Protein AF-0000000075410103 (afdb_homodimer)

Solvent-accessible surface area (backbone atoms only — not comparable to full-atom values): 16878 Å² total; per-residue (Å²): 132,75,61,35,47,33,91,49,77,56,75,59,61,65,69,28,45,50,21,46,50,48,16,41,32,36,45,84,43,56,72,61,14,47,51,22,38,53,48,14,33,69,72,35,68,86,31,56,44,39,28,53,49,44,20,52,59,26,45,75,67,68,35,38,82,72,11,34,62,27,21,45,49,46,23,49,52,25,27,57,75,58,69,46,53,89,52,70,86,70,55,54,58,85,69,46,69,34,61,67,56,71,47,45,39,52,43,26,40,47,21,32,34,50,30,9,51,32,32,34,77,71,65,42,41,70,64,9,46,50,34,20,50,48,33,32,67,37,23,64,86,36,76,88,42,33,56,61,52,49,53,29,50,74,71,71,63,70,50,72,78,67,72,126,132,76,59,35,48,35,91,49,76,56,75,59,62,66,70,28,45,50,22,46,51,47,16,42,30,35,45,85,43,58,70,62,14,46,51,22,37,52,47,13,34,69,72,34,67,86,30,55,44,41,28,52,50,42,20,52,57,25,45,75,67,70,35,38,82,73,13,35,62,28,22,46,49,46,23,50,53,25,26,58,75,59,69,46,55,88,52,69,86,71,54,52,59,86,69,46,65,39,65,62,55,70,44,44,39,48,44,26,39,48,20,32,34,50,30,10,50,32,32,34,77,72,65,43,42,70,64,8,48,50,34,20,51,48,32,30,67,38,23,66,87,36,76,88,42,32,56,61,53,48,53,29,53,73,70,70,63,69,49,71,77,66,71,126

Radius of gyration: 19.95 Å; Cα contacts (8 Å, |Δi|>4): 516; chains: 2; bounding box: 38×54×48 Å

Foldseek 3Di:
DPPDCPLPPQDADPQLVVLLVVLVVCVVPLVSSVVSLVVSCVRPVLHLNSLVSQLVSCVVVVNVVRNVVSVLSNVQVVCVVLVHDNPVVPGDCVSDPPVDDDCVVVVVLVVLLVVLLVCLVVPVNVSSLVSLVVSPVVDDPCSVVSVVSNVCSVVPVPPVVPPD/DPPDCPLPPQDADPQLVVLLVVLVVCVVPLVSSVVSLVVSCVRPVLHLNSLVSQLVSCVVVVNVVRNVVSVLSNVQVVCVVLVHDNPVVPGDCVSDPPVDDDCVVVVVLVVLLVVLLVCLVVPVNVSSLVSLVVSPVVDVPCSVVSVVSNVCSVVPVPPVVPPD

pLDDT: mean 84.76, std 15.69, range [23.2, 97.81]

Sequence (328 aa):
MFENVAGLPLDLPHPAQKALIAAGIDWHDERVAEAHVTHALMLAPEALATRIGAYKFYFYRHRLQEALPHAFSVLEMAAKRLQLPHDWRLVQGHHADFDQIEPWPRLFLQALIAYGYCLARLGRLEEGRAALAKAMELDSGDKLGAGRLIGVIDRGGRDDDDDEMFENVAGLPLDLPHPAQKALIAAGIDWHDERVAEAHVTHALMLAPEALATRIGAYKFYFYRHRLQEALPHAFSVLEMAAKRLQLPHDWRLVQGHHADFDQIEPWPRLFLQALIAYGYCLARLGRLEEGRAALAKAMELDSGDKLGAGRLIGVIDRGGRDDDDDE

Secondary structure (DSSP, 8-state):
---B-TTS-----HHHHHHHHHHHHTTTSHHHHHHHHHHHHHH-TT-HHHHHHHHHHHHHTT-HHHHHHH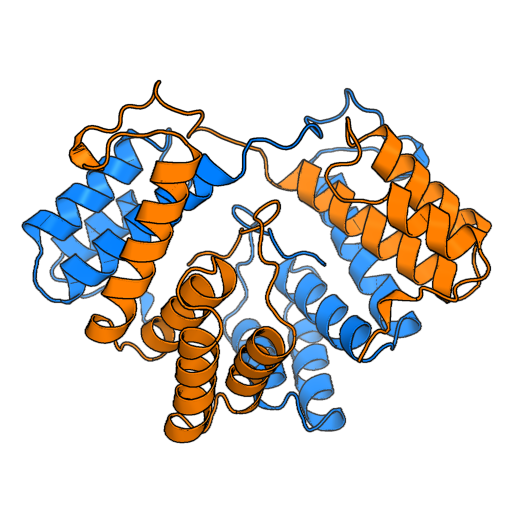HHHHHHHHHHHTT--SSGGG--GGGTT-S---HHHHHHHHHHHHHHHHHHHTT-HHHHHHHHHHHHHHSGGGTT-HHHHHHHHHTTS--GGG--/---B-TTS-----HHHHHHHHHHHHTTTSHHHHHHHHHHHHHH-TT-HHHHHHHHHHHHHTT-HHHHHHHHHHHHHHHHHHTT--SSGGG--GGGTTTT---HHHHHHHHHHHHHHHHHHHTT-HHHHHHHHHHHHHHSGGGTT-HHHHHHHHHTTS--GGG--

Structure (mmCIF, N/CA/C/O backbone):
data_AF-0000000075410103-model_v1
#
loop_
_entity.id
_entity.type
_entity.pdbx_description
1 polymer 'TPR repeat'
#
loop_
_atom_site.group_PDB
_atom_site.id
_atom_site.type_symbol
_atom_site.label_atom_id
_atom_site.label_alt_id
_atom_site.label_comp_id
_atom_site.label_asym_id
_atom_site.label_entity_id
_atom_site.label_seq_id
_atom_site.pdbx_PDB_ins_code
_atom_site.Cartn_x
_atom_site.Cartn_y
_atom_site.Cartn_z
_atom_site.occupancy
_atom_site.B_iso_or_equiv
_atom_site.auth_seq_id
_atom_site.auth_comp_id
_atom_site.auth_asym_id
_atom_site.auth_atom_id
_atom_site.pdbx_PDB_model_num
ATOM 1 N N . MET A 1 1 ? 4.906 8.414 0.833 1 43.5 1 MET A N 1
ATOM 2 C CA . MET A 1 1 ? 3.758 8.508 1.73 1 43.5 1 MET A CA 1
ATOM 3 C C . MET A 1 1 ? 2.555 7.77 1.152 1 43.5 1 MET A C 1
ATOM 5 O O . MET A 1 1 ? 2.357 7.75 -0.064 1 43.5 1 MET A O 1
ATOM 9 N N . PHE A 1 2 ? 1.817 7.023 1.894 1 45.88 2 PHE A N 1
ATOM 10 C CA . PHE A 1 2 ? 0.671 6.148 1.679 1 45.88 2 PHE A CA 1
ATOM 11 C C . PHE A 1 2 ? 1.082 4.895 0.913 1 45.88 2 PHE A C 1
ATOM 13 O O . PHE A 1 2 ? 0.378 4.465 -0.003 1 45.88 2 PHE A O 1
ATOM 20 N N . GLU A 1 3 ? 2.184 4.465 1.015 1 50.12 3 GLU A N 1
ATOM 21 C CA . GLU A 1 3 ? 2.758 3.371 0.239 1 50.12 3 GLU A CA 1
ATOM 22 C C . GLU A 1 3 ? 2.037 2.057 0.521 1 50.12 3 GLU A C 1
ATOM 24 O O . GLU A 1 3 ? 1.96 1.186 -0.349 1 50.12 3 GLU A O 1
ATOM 29 N N . ASN A 1 4 ? 1.453 1.98 1.789 1 46.09 4 ASN A N 1
ATOM 30 C CA . ASN A 1 4 ? 0.865 0.681 2.098 1 46.09 4 ASN A CA 1
ATOM 31 C C . ASN A 1 4 ? -0.641 0.787 2.318 1 46.09 4 ASN A C 1
ATOM 33 O O . ASN A 1 4 ? -1.097 0.963 3.451 1 46.09 4 ASN A O 1
ATOM 37 N N . VAL A 1 5 ? -1.404 0.819 1.167 1 47.94 5 VAL A N 1
ATOM 38 C CA . VAL A 1 5 ? -2.846 0.984 1.317 1 47.94 5 VAL A CA 1
ATOM 39 C C . VAL A 1 5 ? -3.551 -0.337 1.021 1 47.94 5 VAL A C 1
ATOM 41 O O . VAL A 1 5 ? -4.738 -0.352 0.689 1 47.94 5 VAL A O 1
ATOM 44 N N . ALA A 1 6 ? -2.822 -1.418 1.322 1 49.72 6 ALA A N 1
ATOM 45 C CA . ALA A 1 6 ? -3.441 -2.721 1.09 1 49.72 6 ALA A CA 1
ATOM 46 C C . ALA A 1 6 ? -4.613 -2.949 2.039 1 49.72 6 ALA A C 1
ATOM 48 O O . ALA A 1 6 ? -4.531 -2.625 3.227 1 49.72 6 ALA A O 1
ATOM 49 N N . GLY A 1 7 ? -5.633 -3.588 1.496 1 54.12 7 GLY A N 1
ATOM 50 C CA . GLY A 1 7 ? -6.816 -3.887 2.289 1 54.12 7 GLY A CA 1
ATOM 51 C C . GLY A 1 7 ? -7.777 -2.719 2.385 1 54.12 7 GLY A C 1
ATOM 52 O O . GLY A 1 7 ? -8.875 -2.855 2.934 1 54.12 7 GLY A O 1
ATOM 53 N N . LEU A 1 8 ? -7.195 -1.592 1.841 1 61.59 8 LEU A N 1
ATOM 54 C CA . LEU A 1 8 ? -8.078 -0.431 1.872 1 61.59 8 LEU A CA 1
ATOM 55 C C . LEU A 1 8 ? -9.008 -0.426 0.666 1 61.59 8 LEU A C 1
ATOM 57 O O . LEU A 1 8 ? -8.68 -0.982 -0.384 1 61.59 8 LEU A O 1
ATOM 61 N N . PRO A 1 9 ? -10.188 0.008 0.835 1 60.31 9 PRO A N 1
ATOM 62 C CA . PRO A 1 9 ? -11.102 0.139 -0.305 1 60.31 9 PRO A CA 1
ATOM 63 C C . PRO A 1 9 ? -10.648 1.208 -1.298 1 60.31 9 PRO A C 1
ATOM 65 O O . PRO A 1 9 ? -11.016 2.377 -1.161 1 60.31 9 PRO A O 1
ATOM 68 N N . LEU A 1 10 ? -9.836 0.748 -2.293 1 65.69 10 LEU A N 1
ATOM 69 C CA . LEU A 1 10 ? -9.297 1.694 -3.262 1 65.69 10 LEU A CA 1
ATOM 70 C C . LEU A 1 10 ? -10.062 1.628 -4.578 1 65.69 10 LEU A C 1
ATOM 72 O O . LEU A 1 10 ? -9.586 2.107 -5.605 1 65.69 10 LEU A O 1
ATOM 76 N N . ASP A 1 11 ? -11.219 1.07 -4.465 1 71.94 11 ASP A N 1
ATOM 77 C CA . ASP A 1 11 ? -12.047 0.95 -5.66 1 71.94 11 ASP A CA 1
ATOM 78 C C . ASP A 1 11 ? -12.539 2.318 -6.129 1 71.94 11 ASP A C 1
ATOM 80 O O . ASP A 1 11 ? -12.867 3.178 -5.309 1 71.94 11 ASP A O 1
ATOM 84 N N . LEU A 1 12 ? -12.367 2.49 -7.418 1 80.25 12 LEU A N 1
ATOM 85 C CA . LEU A 1 12 ? -12.789 3.721 -8.078 1 80.25 12 LEU A CA 1
ATOM 86 C C . LEU A 1 12 ? -13.688 3.414 -9.273 1 80.25 12 LEU A C 1
ATOM 88 O O . LEU A 1 12 ? -13.555 2.361 -9.898 1 80.25 12 LEU A O 1
ATOM 92 N N . PRO A 1 13 ? -14.695 4.418 -9.469 1 82.94 13 PRO A N 1
ATOM 93 C CA . PRO A 1 13 ? -15.305 4.324 -10.797 1 82.94 13 PRO A CA 1
ATOM 94 C C . PRO A 1 13 ? -14.273 4.309 -11.922 1 82.94 13 PRO A C 1
ATOM 96 O O . PRO A 1 13 ? -13.242 4.977 -11.82 1 82.94 13 PRO A O 1
ATOM 99 N N . HIS A 1 14 ? -14.562 3.568 -12.898 1 84.31 14 HIS A N 1
ATOM 100 C CA . HIS A 1 14 ? -13.617 3.324 -13.984 1 84.31 14 HIS A CA 1
ATOM 101 C C . HIS A 1 14 ? -13.078 4.633 -14.555 1 84.31 14 HIS A C 1
ATOM 103 O O . HIS A 1 14 ? -11.867 4.793 -14.719 1 84.31 14 HIS A O 1
ATOM 109 N N . PRO A 1 15 ? -13.898 5.668 -14.797 1 87.69 15 PRO A N 1
ATOM 110 C CA . PRO A 1 15 ? -13.367 6.914 -15.344 1 87.69 15 PRO A CA 1
ATOM 111 C C . PRO A 1 15 ? -12.375 7.602 -14.406 1 87.69 15 PRO A C 1
ATOM 113 O O . PRO A 1 15 ? -11.391 8.188 -14.859 1 87.69 15 PRO A O 1
ATOM 116 N N . ALA A 1 16 ? -12.602 7.516 -13.133 1 91.19 16 ALA A N 1
ATOM 117 C CA . ALA A 1 16 ? -11.695 8.109 -12.156 1 91.19 16 ALA A CA 1
ATOM 118 C C . ALA A 1 16 ? -10.375 7.352 -12.102 1 91.19 16 ALA A C 1
ATOM 120 O O . ALA A 1 16 ? -9.305 7.957 -11.992 1 91.19 16 ALA A O 1
ATOM 121 N N . GLN A 1 17 ? -10.539 6.07 -12.109 1 86.38 17 GLN A N 1
ATOM 122 C CA . GLN A 1 17 ? -9.344 5.234 -12.156 1 86.38 17 GLN A CA 1
ATOM 123 C C . GLN A 1 17 ? -8.492 5.559 -13.383 1 86.38 17 GLN A C 1
ATOM 125 O O . GLN A 1 17 ? -7.273 5.715 -13.273 1 86.38 17 GLN A O 1
ATOM 130 N N . LYS A 1 18 ? -9.133 5.645 -14.492 1 84.81 18 LYS A N 1
ATOM 131 C CA . LYS A 1 18 ? -8.438 5.977 -15.734 1 84.81 18 LYS A CA 1
ATOM 132 C C . LYS A 1 18 ? -7.77 7.344 -15.641 1 84.81 18 LYS A C 1
ATOM 134 O O . LYS A 1 18 ? -6.66 7.531 -16.156 1 84.81 18 LYS A O 1
ATOM 139 N N . ALA A 1 19 ? -8.406 8.234 -15.016 1 92.38 19 ALA A N 1
ATOM 140 C CA . ALA A 1 19 ? -7.863 9.586 -14.867 1 92.38 19 ALA A CA 1
ATOM 141 C C . ALA A 1 19 ? -6.602 9.578 -14.016 1 92.38 19 ALA A C 1
ATOM 143 O O . ALA A 1 19 ? -5.617 10.242 -14.344 1 92.38 19 ALA A O 1
ATOM 144 N N . LEU A 1 20 ? -6.602 8.797 -12.945 1 88.94 20 LEU A N 1
ATOM 145 C CA . LEU A 1 20 ? -5.426 8.719 -12.086 1 88.94 20 LEU A CA 1
ATOM 146 C C . LEU A 1 20 ? -4.277 8.016 -12.797 1 88.94 20 LEU A C 1
ATOM 148 O O . LEU A 1 20 ? -3.117 8.414 -12.656 1 88.94 20 LEU A O 1
ATOM 152 N N . ILE A 1 21 ? -4.66 7.023 -13.492 1 81.62 21 ILE A N 1
ATOM 153 C CA . ILE A 1 21 ? -3.643 6.328 -14.273 1 81.62 21 ILE A CA 1
ATOM 154 C C . ILE A 1 21 ? -3.055 7.277 -15.32 1 81.62 21 ILE A C 1
ATOM 156 O O . ILE A 1 21 ? -1.836 7.34 -15.492 1 81.62 21 ILE A O 1
ATOM 160 N N . ALA A 1 22 ? -3.861 8.023 -16.031 1 86.81 22 ALA A N 1
ATOM 161 C CA . ALA A 1 22 ? -3.43 8.992 -17.047 1 86.81 22 ALA A CA 1
ATOM 162 C C . ALA A 1 22 ? -2.516 10.047 -16.422 1 86.81 22 ALA A C 1
ATOM 164 O O . ALA A 1 22 ? -1.556 10.492 -17.062 1 86.81 22 ALA A O 1
ATOM 165 N N . ALA A 1 23 ? -2.809 10.469 -15.203 1 90.75 23 ALA A N 1
ATOM 166 C CA . ALA A 1 23 ? -1.951 11.422 -14.508 1 90.75 23 ALA A CA 1
ATOM 167 C C . ALA A 1 23 ? -0.537 10.875 -14.344 1 90.75 23 ALA A C 1
ATOM 169 O O . ALA A 1 23 ? 0.442 11.609 -14.492 1 90.75 23 ALA A O 1
ATOM 170 N N . GLY A 1 24 ? -0.518 9.586 -14 1 83.62 24 GLY A N 1
ATOM 171 C CA . GLY A 1 24 ? 0.78 8.938 -13.914 1 83.62 24 GLY A CA 1
ATOM 172 C C . GLY A 1 24 ? 1.513 8.883 -15.242 1 83.62 24 GLY A C 1
ATOM 173 O O . GLY A 1 24 ? 2.721 9.125 -15.297 1 83.62 24 GLY A O 1
ATOM 174 N N . ILE A 1 25 ? 0.781 8.617 -16.25 1 76.44 25 ILE A N 1
ATOM 175 C CA . ILE A 1 25 ? 1.346 8.492 -17.578 1 76.44 25 ILE A CA 1
ATOM 176 C C . ILE A 1 25 ? 1.868 9.844 -18.047 1 76.44 25 ILE A C 1
ATOM 178 O O . ILE A 1 25 ? 2.961 9.938 -18.625 1 76.44 25 ILE A O 1
ATOM 182 N N . ASP A 1 26 ? 1.159 10.875 -17.812 1 87.69 26 ASP A N 1
ATOM 183 C CA . ASP A 1 26 ? 1.507 12.211 -18.297 1 87.69 26 ASP A CA 1
ATOM 184 C C . ASP A 1 26 ? 2.252 13 -17.219 1 87.69 26 ASP A C 1
ATOM 186 O O . ASP A 1 26 ? 2.166 14.227 -17.172 1 87.69 26 ASP A O 1
ATOM 190 N N . TRP A 1 27 ? 2.91 12.281 -16.359 1 84.69 27 TRP A N 1
ATOM 191 C CA . TRP A 1 27 ? 3.545 12.844 -15.164 1 84.69 27 TRP A CA 1
ATOM 192 C C . TRP A 1 27 ? 4.445 14.016 -15.531 1 84.69 27 TRP A C 1
ATOM 194 O O . TRP A 1 27 ? 4.504 15.016 -14.805 1 84.69 27 TRP A O 1
ATOM 204 N N . HIS A 1 28 ? 5.117 13.953 -16.656 1 85.75 28 HIS A N 1
ATOM 205 C CA . HIS A 1 28 ? 6.137 14.938 -17.016 1 85.75 28 HIS A CA 1
ATOM 206 C C . HIS A 1 28 ? 5.508 16.266 -17.391 1 85.75 28 HIS A C 1
ATOM 208 O O . HIS A 1 28 ? 6.152 17.312 -17.297 1 85.75 28 HIS A O 1
ATOM 214 N N . ASP A 1 29 ? 4.383 16.203 -17.891 1 91.5 29 ASP A N 1
ATOM 215 C CA . ASP A 1 29 ? 3.637 17.422 -18.172 1 91.5 29 ASP A CA 1
ATOM 216 C C . ASP A 1 29 ? 2.727 17.797 -17 1 91.5 29 ASP A C 1
ATOM 218 O O . ASP A 1 29 ? 1.598 17.312 -16.906 1 91.5 29 ASP A O 1
ATOM 222 N N . GLU A 1 30 ? 3.141 18.688 -16.172 1 93.56 30 GLU A N 1
ATOM 223 C CA . GLU A 1 30 ? 2.463 19 -14.922 1 93.56 30 GLU A CA 1
ATOM 224 C C . GLU A 1 30 ? 1.026 19.453 -15.164 1 93.56 30 GLU A C 1
ATOM 226 O O . GLU A 1 30 ? 0.11 19.047 -14.453 1 93.56 30 GLU A O 1
ATOM 231 N N . ARG A 1 31 ? 0.866 20.328 -16.172 1 95.88 31 ARG A N 1
ATOM 232 C CA . ARG A 1 31 ? -0.465 20.859 -16.453 1 95.88 31 ARG A CA 1
ATOM 233 C C . ARG A 1 31 ? -1.43 19.75 -16.844 1 95.88 31 ARG A C 1
ATOM 235 O O . ARG A 1 31 ? -2.543 19.672 -16.312 1 95.88 31 ARG A O 1
ATOM 242 N N . VAL A 1 32 ? -1.014 18.875 -17.672 1 95.06 32 VAL A N 1
ATOM 243 C CA . VAL A 1 32 ? -1.854 17.781 -18.156 1 95.06 32 VAL A CA 1
ATOM 244 C C . VAL A 1 32 ? -2.096 16.781 -17.016 1 95.06 32 VAL A C 1
ATOM 246 O O . VAL A 1 32 ? -3.227 16.344 -16.812 1 95.06 32 VAL A O 1
ATOM 249 N N . ALA A 1 33 ? -1.095 16.422 -16.328 1 94.19 33 ALA A N 1
ATOM 250 C CA . ALA A 1 33 ? -1.218 15.484 -15.219 1 94.19 33 ALA A CA 1
ATOM 251 C C . ALA A 1 33 ? -2.162 16.016 -14.148 1 94.19 33 ALA A C 1
ATOM 253 O O . ALA A 1 33 ? -2.998 15.281 -13.625 1 94.19 33 ALA A O 1
ATOM 254 N N . GLU A 1 34 ? -2.021 17.312 -13.875 1 97.12 34 GLU A N 1
ATOM 255 C CA . GLU A 1 34 ? -2.889 17.906 -12.859 1 97.12 34 GLU A CA 1
ATOM 256 C C . GLU A 1 34 ? -4.352 17.875 -13.297 1 97.12 34 GLU A C 1
ATOM 258 O O . GLU A 1 34 ? -5.246 17.672 -12.477 1 97.12 34 GLU A O 1
ATOM 263 N N . ALA A 1 35 ? -4.516 18.125 -14.562 1 97.38 35 ALA A N 1
ATOM 264 C CA . ALA A 1 35 ? -5.879 18.062 -15.086 1 97.38 35 ALA A CA 1
ATOM 265 C C . ALA A 1 35 ? -6.484 16.688 -14.875 1 97.38 35 ALA A C 1
ATOM 267 O O . ALA A 1 35 ? -7.668 16.562 -14.562 1 97.38 35 ALA A O 1
ATOM 268 N N . HIS A 1 36 ? -5.703 15.633 -15.055 1 95.94 36 HIS A N 1
ATOM 269 C CA . HIS A 1 36 ? -6.16 14.273 -14.82 1 95.94 36 HIS A CA 1
ATOM 270 C C . HIS A 1 36 ? -6.484 14.047 -13.344 1 95.94 36 HIS A C 1
ATOM 272 O O . HIS A 1 36 ? -7.508 13.438 -13.016 1 95.94 36 HIS A O 1
ATOM 278 N N . VAL A 1 37 ? -5.648 14.539 -12.492 1 96.75 37 VAL A N 1
ATOM 279 C CA . VAL A 1 37 ? -5.863 14.391 -11.055 1 96.75 37 VAL A CA 1
ATOM 280 C C . VAL A 1 37 ? -7.145 15.109 -10.648 1 96.75 37 VAL A C 1
ATOM 282 O O . VAL A 1 37 ? -7.977 14.555 -9.922 1 96.75 37 VAL A O 1
ATOM 285 N N . THR A 1 38 ? -7.281 16.359 -11.133 1 97.81 38 THR A N 1
ATOM 286 C CA . THR A 1 38 ? -8.461 17.156 -10.812 1 97.81 38 THR A CA 1
ATOM 287 C C . THR A 1 38 ? -9.727 16.484 -11.352 1 97.81 38 THR A C 1
ATOM 289 O O . THR A 1 38 ? -10.781 16.531 -10.711 1 97.81 38 THR A O 1
ATOM 292 N N . HIS A 1 39 ? -9.578 15.945 -12.484 1 97.31 39 HIS A N 1
ATOM 293 C CA . HIS A 1 39 ? -10.703 15.227 -13.07 1 97.31 39 HIS A CA 1
ATOM 294 C C . HIS A 1 39 ? -11.094 14.023 -12.203 1 97.31 39 HIS A C 1
ATOM 296 O O . HIS A 1 39 ? -12.281 13.797 -11.953 1 97.31 39 HIS A O 1
ATOM 302 N N . ALA A 1 40 ? -10.188 13.258 -11.781 1 95.06 40 ALA A N 1
ATOM 303 C CA . ALA A 1 40 ? -10.453 12.133 -10.891 1 95.06 40 ALA A CA 1
ATOM 304 C C . ALA A 1 40 ? -11.156 12.594 -9.617 1 95.06 40 ALA A C 1
ATOM 306 O O . ALA A 1 40 ? -12.102 11.961 -9.156 1 95.06 40 ALA A O 1
ATOM 307 N N . LEU A 1 41 ? -10.695 13.734 -9.102 1 96.25 41 LEU A N 1
ATOM 308 C CA . LEU A 1 41 ? -11.258 14.297 -7.879 1 96.25 41 LEU A CA 1
ATOM 309 C C . LEU A 1 41 ? -12.703 14.719 -8.094 1 96.25 41 LEU A C 1
ATOM 311 O O . LEU A 1 41 ? -13.523 14.625 -7.172 1 96.25 41 LEU A O 1
ATOM 315 N N . MET A 1 42 ? -12.945 15.211 -9.234 1 96.38 42 MET A N 1
ATOM 316 C CA . MET A 1 42 ? -14.312 15.617 -9.555 1 96.38 42 MET A CA 1
ATOM 317 C C . MET A 1 42 ? -15.227 14.398 -9.648 1 96.38 42 MET A C 1
ATOM 319 O O . MET A 1 42 ? -16.375 14.453 -9.219 1 96.38 42 MET A O 1
ATOM 323 N N . LEU A 1 43 ? -14.789 13.328 -10.227 1 94.44 43 LEU A N 1
ATOM 324 C CA . LEU A 1 43 ? -15.562 12.117 -10.469 1 94.44 43 LEU A CA 1
ATOM 325 C C . LEU A 1 43 ? -15.766 11.336 -9.172 1 94.44 43 LEU A C 1
ATOM 327 O O . LEU A 1 43 ? -16.812 10.711 -8.977 1 94.44 43 LEU A O 1
ATOM 331 N N . ALA A 1 44 ? -14.789 11.375 -8.281 1 93.88 44 ALA A N 1
ATOM 332 C CA . ALA A 1 44 ? -14.828 10.625 -7.031 1 93.88 44 ALA A CA 1
ATOM 333 C C . ALA A 1 44 ? -14.148 11.398 -5.906 1 93.88 44 ALA A C 1
ATOM 335 O O . ALA A 1 44 ? -13.117 10.969 -5.383 1 93.88 44 ALA A O 1
ATOM 336 N N . PRO A 1 45 ? -14.805 12.5 -5.473 1 92.69 45 PRO A N 1
ATOM 337 C CA . PRO A 1 45 ? -14.164 13.406 -4.512 1 92.69 45 PRO A CA 1
ATOM 338 C C . PRO A 1 45 ? -13.992 12.773 -3.133 1 92.69 45 PRO A C 1
ATOM 340 O O . PRO A 1 45 ? -13.117 13.18 -2.369 1 92.69 45 PRO A O 1
ATOM 343 N N . GLU A 1 46 ? -14.703 11.734 -2.818 1 89.5 46 GLU A N 1
ATOM 344 C CA . GLU A 1 46 ? -14.633 11.148 -1.481 1 89.5 46 GLU A CA 1
ATOM 345 C C . GLU A 1 46 ? -14.039 9.75 -1.523 1 89.5 46 GLU A C 1
ATOM 347 O O . GLU A 1 46 ? -14.172 8.984 -0.565 1 89.5 46 GLU A O 1
ATOM 352 N N . ALA A 1 47 ? -13.484 9.391 -2.648 1 89.31 47 ALA A N 1
ATOM 353 C CA . ALA A 1 47 ? -12.82 8.094 -2.75 1 89.31 47 ALA A CA 1
ATOM 354 C C . ALA A 1 47 ? -11.391 8.164 -2.213 1 89.31 47 ALA A C 1
ATOM 356 O O . ALA A 1 47 ? -10.641 9.086 -2.545 1 89.31 47 ALA A O 1
ATOM 357 N N . LEU A 1 48 ? -11.094 7.145 -1.368 1 89.5 48 LEU A N 1
ATOM 358 C CA . LEU A 1 48 ? -9.773 7.07 -0.75 1 89.5 48 LEU A CA 1
ATOM 359 C C . LEU A 1 48 ? -8.672 7.117 -1.805 1 89.5 48 LEU A C 1
ATOM 361 O O . LEU A 1 48 ? -7.727 7.898 -1.684 1 89.5 48 LEU A O 1
ATOM 365 N N . ALA A 1 49 ? -8.812 6.387 -2.852 1 87.12 49 ALA A N 1
ATOM 366 C CA . ALA A 1 49 ? -7.793 6.281 -3.896 1 87.12 49 ALA A CA 1
ATOM 367 C C . ALA A 1 49 ? -7.559 7.629 -4.574 1 87.12 49 ALA A C 1
ATOM 369 O O . ALA A 1 49 ? -6.418 7.98 -4.891 1 87.12 49 ALA A O 1
ATOM 370 N N . THR A 1 50 ? -8.625 8.367 -4.809 1 92.25 50 THR A N 1
ATOM 371 C CA . THR A 1 50 ? -8.5 9.672 -5.449 1 92.25 50 THR A CA 1
ATOM 372 C C . THR A 1 50 ? -7.77 10.656 -4.543 1 92.25 50 THR A C 1
ATOM 374 O O . THR A 1 50 ? -6.918 11.414 -5.004 1 92.25 50 THR A O 1
ATOM 377 N N . ARG A 1 51 ? -8.102 10.602 -3.271 1 93.69 51 ARG A N 1
ATOM 378 C CA . ARG A 1 51 ? -7.484 11.516 -2.316 1 93.69 51 ARG A CA 1
ATOM 379 C C . ARG A 1 51 ? -6.008 11.188 -2.117 1 93.69 51 ARG A C 1
ATOM 381 O O . ARG A 1 51 ? -5.164 12.086 -2.08 1 93.69 51 ARG A O 1
ATOM 388 N N . ILE A 1 52 ? -5.727 9.914 -2.051 1 92.25 52 ILE A N 1
ATOM 389 C CA . ILE A 1 52 ? -4.336 9.477 -1.934 1 92.25 52 ILE A CA 1
ATOM 390 C C . ILE A 1 52 ? -3.57 9.852 -3.201 1 92.25 52 ILE A C 1
ATOM 392 O O . ILE A 1 52 ? -2.455 10.367 -3.127 1 92.25 52 ILE A O 1
ATOM 396 N N . GLY A 1 53 ? -4.172 9.602 -4.34 1 90.12 53 GLY A N 1
ATOM 397 C CA . GLY A 1 53 ? -3.541 9.961 -5.602 1 90.12 53 GLY A CA 1
ATOM 398 C C . GLY A 1 53 ? -3.271 11.453 -5.73 1 90.12 53 GLY A C 1
ATOM 399 O O . GLY A 1 53 ? -2.189 11.859 -6.156 1 90.12 53 GLY A O 1
ATOM 400 N N . ALA A 1 54 ? -4.211 12.25 -5.391 1 94.44 54 ALA A N 1
ATOM 401 C CA . ALA A 1 54 ? -4.039 13.703 -5.434 1 94.44 54 ALA A CA 1
ATOM 402 C C . ALA A 1 54 ? -2.941 14.148 -4.477 1 94.44 54 ALA A C 1
ATOM 404 O O . ALA A 1 54 ? -2.098 14.977 -4.836 1 94.44 54 ALA A O 1
ATOM 405 N N . TYR A 1 55 ? -2.955 13.672 -3.279 1 94.12 55 TYR A N 1
ATOM 406 C CA . TYR A 1 55 ? -1.895 13.992 -2.332 1 94.12 55 TYR A CA 1
ATOM 407 C C . TYR A 1 55 ? -0.522 13.719 -2.936 1 94.12 55 TYR A C 1
ATOM 409 O O . TYR A 1 55 ? 0.355 14.586 -2.914 1 94.12 55 TYR A O 1
ATOM 417 N N . LYS A 1 56 ? -0.352 12.469 -3.445 1 89.56 56 LYS A N 1
ATOM 418 C CA . LYS A 1 56 ? 0.943 12.078 -3.994 1 89.56 56 LYS A CA 1
ATOM 419 C C . LYS A 1 56 ? 1.351 12.984 -5.148 1 89.56 56 LYS A C 1
ATOM 421 O O . LYS A 1 56 ? 2.52 13.359 -5.266 1 89.56 56 LYS A O 1
ATOM 426 N N . PHE A 1 57 ? 0.472 13.367 -5.988 1 92.38 57 PHE A N 1
ATOM 427 C CA . PHE A 1 57 ? 0.742 14.234 -7.129 1 92.38 57 PHE A CA 1
ATOM 428 C C . PHE A 1 57 ? 1.302 15.57 -6.668 1 92.38 57 PHE A C 1
ATOM 430 O O . PHE A 1 57 ? 2.357 16 -7.133 1 92.38 57 PHE A O 1
ATOM 437 N N . TYR A 1 58 ? 0.685 16.172 -5.738 1 94.88 58 TYR A N 1
ATOM 438 C CA . TYR A 1 58 ? 1.089 17.484 -5.289 1 94.88 58 TYR A CA 1
ATOM 439 C C . TYR A 1 58 ? 2.316 17.406 -4.387 1 94.88 58 TYR A C 1
ATOM 441 O O . TYR A 1 58 ? 3.205 18.266 -4.461 1 94.88 58 TYR A O 1
ATOM 449 N N . PHE A 1 59 ? 2.34 16.422 -3.568 1 91.62 59 PHE A N 1
ATOM 450 C CA . PHE A 1 59 ? 3.463 16.266 -2.65 1 91.62 59 PHE A CA 1
ATOM 451 C C . PHE A 1 59 ? 4.766 16.078 -3.418 1 91.62 59 PHE A C 1
ATOM 453 O O . PHE A 1 59 ? 5.777 16.703 -3.094 1 91.62 59 PHE A O 1
ATOM 460 N N . TYR A 1 60 ? 4.715 15.281 -4.438 1 85.19 60 TYR A N 1
ATOM 461 C CA . TYR A 1 60 ? 5.934 14.992 -5.191 1 85.19 60 TYR A CA 1
ATOM 462 C C . TYR A 1 60 ? 6.383 16.203 -5.988 1 85.19 60 TYR A C 1
ATOM 464 O O . TYR A 1 60 ? 7.555 16.312 -6.359 1 85.19 60 TYR A O 1
ATOM 472 N N . ARG A 1 61 ? 5.59 17.047 -6.215 1 89.06 61 ARG A N 1
ATOM 473 C CA . ARG A 1 61 ? 5.918 18.297 -6.91 1 89.06 61 ARG A CA 1
ATOM 474 C C . ARG A 1 61 ? 6.219 19.406 -5.922 1 89.06 61 ARG A C 1
ATOM 476 O O . ARG A 1 61 ? 6.305 20.578 -6.305 1 89.06 61 ARG A O 1
ATOM 483 N N . HIS A 1 62 ? 6.219 19.109 -4.656 1 90.56 62 HIS A N 1
ATOM 484 C CA . HIS A 1 62 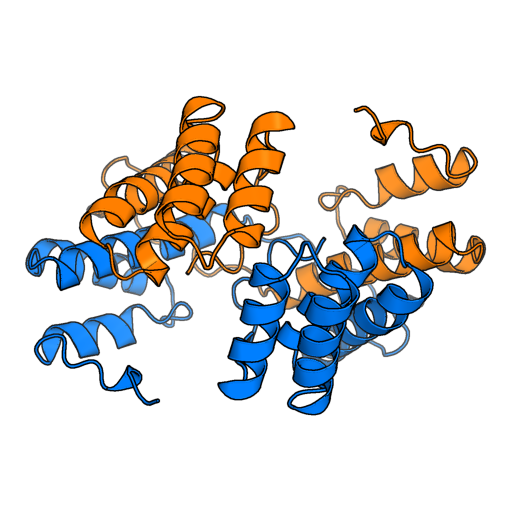? 6.531 20.031 -3.564 1 90.56 62 HIS A CA 1
ATOM 485 C C . HIS A 1 62 ? 5.488 21.141 -3.461 1 90.56 62 HIS A C 1
ATOM 487 O O . HIS A 1 62 ? 5.805 22.266 -3.047 1 90.56 62 HIS A O 1
ATOM 493 N N . ARG A 1 63 ? 4.367 20.844 -3.977 1 95.25 63 ARG A N 1
ATOM 494 C CA . ARG A 1 63 ? 3.223 21.734 -3.814 1 95.25 63 ARG A CA 1
ATOM 495 C C . ARG A 1 63 ? 2.408 21.359 -2.58 1 95.25 63 ARG A C 1
ATOM 497 O O . ARG A 1 63 ? 1.29 20.859 -2.697 1 95.25 63 ARG A O 1
ATOM 504 N N . LEU A 1 64 ? 2.904 21.688 -1.429 1 95.12 64 LEU A N 1
ATOM 505 C CA . LEU A 1 64 ? 2.414 21.219 -0.136 1 95.12 64 LEU A CA 1
ATOM 506 C C . LEU A 1 64 ? 1.067 21.844 0.196 1 95.12 64 LEU A C 1
ATOM 508 O O . LEU A 1 64 ? 0.223 21.219 0.839 1 95.12 64 LEU A O 1
ATOM 512 N N . GLN A 1 65 ? 0.877 23.109 -0.224 1 96.88 65 GLN A N 1
ATOM 513 C CA . GLN A 1 65 ? -0.395 23.781 0.014 1 96.88 65 GLN A CA 1
ATOM 514 C C . GLN A 1 65 ? -1.551 23.016 -0.625 1 96.88 65 GLN A C 1
ATOM 516 O O . GLN A 1 65 ? -2.641 22.938 -0.055 1 96.88 65 GLN A O 1
ATOM 521 N N . GLU A 1 66 ? -1.305 22.5 -1.807 1 97.31 66 GLU A N 1
ATOM 522 C CA . GLU A 1 66 ? -2.326 21.75 -2.529 1 97.31 66 GLU A CA 1
ATOM 523 C C . GLU A 1 66 ? -2.414 20.312 -2.025 1 97.31 66 GLU A C 1
ATOM 525 O O . GLU A 1 66 ? -3.461 19.672 -2.137 1 97.31 66 GLU A O 1
ATOM 530 N N . ALA A 1 67 ? -1.368 19.781 -1.441 1 96.44 67 ALA A N 1
ATOM 531 C CA . ALA A 1 67 ? -1.327 18.406 -0.942 1 96.44 67 ALA A CA 1
ATOM 532 C C . ALA A 1 67 ? -2.064 18.281 0.389 1 96.44 67 ALA A C 1
ATOM 534 O O . ALA A 1 67 ? -2.732 17.281 0.646 1 96.44 67 ALA A O 1
ATOM 535 N N . LEU A 1 68 ? -2.041 19.344 1.207 1 97.12 68 LEU A N 1
ATOM 536 C CA . LEU A 1 68 ? -2.463 19.328 2.604 1 97.12 68 LEU A CA 1
ATOM 537 C C . LEU A 1 68 ? -3.928 18.922 2.73 1 97.12 68 LEU A C 1
ATOM 539 O O . LEU A 1 68 ? -4.27 18.062 3.545 1 97.12 68 LEU A O 1
ATOM 543 N N . PRO A 1 69 ? -4.797 19.469 1.901 1 97.31 69 PRO A N 1
ATOM 544 C CA . PRO A 1 69 ? -6.203 19.094 2.07 1 97.31 69 PRO A CA 1
ATOM 545 C C . PRO A 1 69 ? -6.465 17.625 1.759 1 97.31 69 PRO A C 1
ATOM 547 O O . PRO A 1 69 ? -7.359 17.016 2.35 1 97.31 69 PRO A O 1
ATOM 550 N N . HIS A 1 70 ? -5.715 17.062 0.891 1 96.12 70 HIS A N 1
ATOM 551 C CA . HIS A 1 70 ? -5.902 15.664 0.551 1 96.12 70 HIS A CA 1
ATOM 552 C C . HIS A 1 70 ? -5.395 14.75 1.665 1 96.12 70 HIS A C 1
ATOM 554 O O . HIS A 1 70 ? -6.02 13.734 1.975 1 96.12 70 HIS A O 1
ATOM 560 N N . ALA A 1 71 ? -4.285 15.102 2.307 1 95.81 71 ALA A N 1
ATOM 561 C CA . ALA A 1 71 ? -3.822 14.375 3.482 1 95.81 71 ALA A CA 1
ATOM 562 C C . ALA A 1 71 ? -4.875 14.391 4.59 1 95.81 71 ALA A C 1
ATOM 564 O O . ALA A 1 71 ? -5.152 13.359 5.203 1 95.81 71 ALA A O 1
ATOM 565 N N . PHE A 1 72 ? -5.426 15.539 4.762 1 96.69 72 PHE A N 1
ATOM 566 C CA . PHE A 1 72 ? -6.434 15.688 5.809 1 96.69 72 PHE A CA 1
ATOM 567 C C . PHE A 1 72 ? -7.68 14.875 5.48 1 96.69 72 PHE A C 1
ATOM 569 O O . PHE A 1 72 ? -8.281 14.273 6.371 1 96.69 72 PHE A O 1
ATOM 576 N N . SER A 1 73 ? -8.07 14.859 4.238 1 95.5 73 SER A N 1
ATOM 577 C CA . SER A 1 73 ? -9.227 14.07 3.832 1 95.5 73 SER A CA 1
ATOM 578 C C . SER A 1 73 ? -9.008 12.586 4.098 1 95.5 73 SER A C 1
ATOM 580 O O . SER A 1 73 ? -9.906 11.898 4.586 1 95.5 73 SER A O 1
ATOM 582 N N . VAL A 1 74 ? -7.848 12.102 3.764 1 93.12 74 VAL A N 1
ATOM 583 C CA . VAL A 1 74 ? -7.516 10.703 4.02 1 93.12 74 VAL A CA 1
ATOM 584 C C . VAL A 1 74 ? -7.547 10.43 5.52 1 93.12 74 VAL A C 1
ATOM 586 O O . VAL A 1 74 ? -8.062 9.398 5.961 1 93.12 74 VAL A O 1
ATOM 589 N N . LEU A 1 75 ? -7 11.359 6.309 1 94.62 75 LEU A N 1
ATOM 590 C CA . LEU A 1 75 ? -7.016 11.266 7.766 1 94.62 75 LEU A CA 1
ATOM 591 C C . LEU A 1 75 ? -8.445 11.141 8.281 1 94.62 75 LEU A C 1
ATOM 593 O O . LEU A 1 75 ? -8.742 10.273 9.109 1 94.62 75 LEU A O 1
ATOM 597 N N . GLU A 1 76 ? -9.25 11.992 7.777 1 94.94 76 GLU A N 1
ATOM 598 C CA . GLU A 1 76 ? -10.648 12 8.203 1 94.94 76 GLU A CA 1
ATOM 599 C C . GLU A 1 76 ? -11.359 10.711 7.801 1 94.94 76 GLU A C 1
ATOM 601 O O . GLU A 1 76 ? -12.148 10.164 8.57 1 94.94 76 GLU A O 1
ATOM 606 N N . MET A 1 77 ? -11.148 10.219 6.66 1 91.56 77 MET A N 1
ATOM 607 C CA . MET A 1 77 ? -11.758 8.977 6.188 1 91.56 77 MET A CA 1
ATOM 608 C C . MET A 1 77 ? -11.344 7.797 7.059 1 91.56 77 MET A C 1
ATOM 610 O O . MET A 1 77 ? -12.18 6.969 7.43 1 91.56 77 MET A O 1
ATOM 614 N N . ALA A 1 78 ? -10.055 7.746 7.387 1 89.25 78 ALA A N 1
ATOM 615 C CA . ALA A 1 78 ? -9.562 6.688 8.258 1 89.25 78 ALA A CA 1
ATOM 616 C C . ALA A 1 78 ? -10.164 6.797 9.656 1 89.25 78 ALA A C 1
ATOM 618 O O . ALA A 1 78 ? -10.578 5.789 10.242 1 89.25 78 ALA A O 1
ATOM 619 N N . ALA A 1 79 ? -10.195 8.055 10.164 1 92.5 79 ALA A N 1
ATOM 620 C CA . ALA A 1 79 ? -10.773 8.281 11.484 1 92.5 79 ALA A CA 1
ATOM 621 C C . ALA A 1 79 ? -12.234 7.852 11.531 1 92.5 79 ALA A C 1
ATOM 623 O O . ALA A 1 79 ? -12.672 7.207 12.484 1 92.5 79 ALA A O 1
ATOM 624 N N . LYS A 1 80 ? -12.961 8.258 10.531 1 92.19 80 LYS A N 1
ATOM 625 C CA . LYS A 1 80 ? -14.375 7.898 10.453 1 92.19 80 LYS A CA 1
ATOM 626 C C . LYS A 1 80 ? -14.555 6.387 10.414 1 92.19 80 LYS A C 1
ATOM 628 O O . LYS A 1 80 ? -15.406 5.836 11.117 1 92.19 80 LYS A O 1
ATOM 633 N N . ARG A 1 81 ? -13.805 5.746 9.633 1 86.5 81 ARG A N 1
ATOM 634 C CA . ARG A 1 81 ? -13.875 4.297 9.5 1 86.5 81 ARG A CA 1
ATOM 635 C C . ARG A 1 81 ? -13.586 3.607 10.828 1 86.5 81 ARG A C 1
ATOM 637 O O . ARG A 1 81 ? -14.164 2.562 11.133 1 86.5 81 ARG A O 1
ATOM 644 N N . LEU A 1 82 ? -12.633 4.152 11.578 1 87.06 82 LEU A N 1
ATOM 645 C CA . LEU A 1 82 ? -12.18 3.576 12.844 1 87.06 82 LEU A CA 1
ATOM 646 C C . LEU A 1 82 ? -13.039 4.066 14 1 87.06 82 LEU A C 1
ATOM 648 O O . LEU A 1 82 ? -12.797 3.707 15.156 1 87.06 82 LEU A O 1
ATOM 652 N N . GLN A 1 83 ? -14.016 4.977 13.664 1 93.31 83 GLN A N 1
ATOM 653 C CA . GLN A 1 83 ? -14.875 5.578 14.672 1 93.31 83 GLN A CA 1
ATOM 654 C C . GLN A 1 83 ? -14.062 6.285 15.75 1 93.31 83 GLN A C 1
ATOM 656 O O . GLN A 1 83 ? -14.336 6.141 16.938 1 93.31 83 GLN A O 1
ATOM 661 N N . LEU A 1 84 ? -13.008 6.938 15.266 1 93.12 84 LEU A N 1
ATOM 662 C CA . LEU A 1 84 ? -12.164 7.734 16.156 1 93.12 84 LEU A CA 1
ATOM 663 C C . LEU A 1 84 ? -12.766 9.125 16.375 1 93.12 84 LEU A C 1
ATOM 665 O O . LEU A 1 84 ? -13.648 9.547 15.625 1 93.12 84 LEU A O 1
ATOM 669 N N . PRO A 1 85 ? -12.266 9.82 17.406 1 92.12 85 PRO A N 1
ATOM 670 C CA . PRO A 1 85 ? -12.648 11.234 17.531 1 92.12 85 PRO A CA 1
ATOM 671 C C . PRO A 1 85 ? -12.297 12.055 16.297 1 92.12 85 PRO A C 1
ATOM 673 O O . PRO A 1 85 ? -11.258 11.828 15.672 1 92.12 85 PRO A O 1
ATOM 676 N N . HIS A 1 86 ? -13.18 13.047 16.016 1 89.56 86 HIS A N 1
ATOM 677 C CA . HIS A 1 86 ? -12.938 13.906 14.867 1 89.56 86 HIS A CA 1
ATOM 678 C C . HIS A 1 86 ? -11.656 14.711 15.031 1 89.56 86 HIS A C 1
ATOM 680 O O . HIS A 1 86 ? -10.922 14.922 14.062 1 89.56 86 HIS A O 1
ATOM 686 N N . ASP A 1 87 ? -11.422 15.062 16.266 1 94.25 87 ASP A N 1
ATOM 687 C CA . ASP A 1 87 ? -10.172 15.734 16.578 1 94.25 87 ASP A CA 1
ATOM 688 C C . ASP A 1 87 ? -9.055 14.727 16.844 1 94.25 87 ASP A C 1
ATOM 690 O O . ASP A 1 87 ? -9.047 14.078 17.906 1 94.25 87 ASP A O 1
ATOM 694 N N . TRP A 1 88 ? -8.102 14.633 15.828 1 94.5 88 TRP A N 1
ATOM 695 C CA . TRP A 1 88 ? -7.043 13.633 15.93 1 94.5 88 TRP A CA 1
ATOM 696 C C . TRP A 1 88 ? -6.254 13.812 17.219 1 94.5 88 TRP A C 1
ATOM 698 O O . TRP A 1 88 ? -5.605 12.875 17.703 1 94.5 88 TRP A O 1
ATOM 708 N N . ARG A 1 89 ? -6.266 14.992 17.859 1 94.75 89 ARG A N 1
ATOM 709 C CA . ARG A 1 89 ? -5.547 15.258 19.109 1 94.75 89 ARG A CA 1
ATOM 710 C C . ARG A 1 89 ? -6.102 14.422 20.25 1 94.75 89 ARG A C 1
ATOM 712 O O . ARG A 1 89 ? -5.395 14.156 21.234 1 94.75 89 ARG A O 1
ATOM 719 N N . LEU A 1 90 ? -7.332 14.031 20.078 1 94.56 90 LEU A N 1
ATOM 720 C CA . LEU A 1 90 ? -8.016 13.312 21.141 1 94.56 90 LEU A CA 1
ATOM 721 C C . LEU A 1 90 ? -7.883 11.805 20.953 1 94.56 90 LEU A C 1
ATOM 723 O O . LEU A 1 90 ? -8.297 11.023 21.812 1 94.56 90 LEU A O 1
ATOM 727 N N . VAL A 1 91 ? -7.367 11.359 19.859 1 94.19 91 VAL A N 1
ATOM 728 C CA . VAL A 1 91 ? -7.203 9.938 19.594 1 94.19 91 VAL A CA 1
ATOM 729 C C . VAL A 1 91 ? -6.18 9.336 20.547 1 94.19 91 VAL A C 1
ATOM 731 O O . VAL A 1 91 ? -5.148 9.953 20.828 1 94.19 91 VAL A O 1
ATOM 734 N N . GLN A 1 92 ? -6.488 8.203 21.094 1 91.56 92 GLN A N 1
ATOM 735 C CA . GLN A 1 92 ? -5.617 7.5 22.031 1 91.56 92 GLN A CA 1
ATOM 736 C C . GLN A 1 92 ? -5.242 6.121 21.5 1 91.56 92 GLN A C 1
ATOM 738 O O . GLN A 1 92 ? -5.902 5.594 20.594 1 91.56 92 GLN A O 1
ATOM 743 N N . GLY A 1 93 ? -4.133 5.547 22.109 1 88.88 93 GLY A N 1
ATOM 744 C CA . GLY A 1 93 ? -3.572 4.289 21.641 1 88.88 93 GLY A CA 1
ATOM 745 C C . GLY A 1 93 ? -4.555 3.135 21.719 1 88.88 93 GLY A C 1
ATOM 746 O O . GLY A 1 93 ? -4.469 2.188 20.938 1 88.88 93 GLY A O 1
ATOM 747 N N . HIS A 1 94 ? -5.508 3.27 22.656 1 87.5 94 HIS A N 1
ATOM 748 C CA . HIS A 1 94 ? -6.422 2.148 22.859 1 87.5 94 HIS A CA 1
ATOM 749 C C . HIS A 1 94 ? -7.617 2.242 21.922 1 87.5 94 HIS A C 1
ATOM 751 O O . HIS A 1 94 ? -8.43 1.314 21.844 1 87.5 94 HIS A O 1
ATOM 757 N N . HIS A 1 95 ? -7.77 3.336 21.141 1 89.19 95 HIS A N 1
ATOM 758 C CA . HIS A 1 95 ? -8.914 3.525 20.25 1 89.19 95 HIS A CA 1
ATOM 759 C C . HIS A 1 95 ? -8.852 2.572 19.062 1 89.19 95 HIS A C 1
ATOM 761 O O . HIS A 1 95 ? -9.883 2.244 18.469 1 89.19 95 HIS A O 1
ATOM 767 N N . ALA A 1 96 ? -7.703 2.195 18.672 1 84.75 96 ALA A N 1
ATOM 768 C CA . ALA A 1 96 ? -7.484 1.28 17.547 1 84.75 96 ALA A CA 1
ATOM 769 C C . ALA A 1 96 ? -6.148 0.551 17.688 1 84.75 96 ALA A C 1
ATOM 771 O O . ALA A 1 96 ? -5.355 0.865 18.578 1 84.75 96 ALA A O 1
ATOM 772 N N . ASP A 1 97 ? -5.945 -0.437 16.953 1 78.5 97 ASP A N 1
ATOM 773 C CA . ASP A 1 97 ? -4.68 -1.169 16.953 1 78.5 97 ASP A CA 1
ATOM 774 C C . ASP A 1 97 ? -3.654 -0.499 16.047 1 78.5 97 ASP A C 1
ATOM 776 O O . ASP A 1 97 ? -3.434 -0.943 14.922 1 78.5 97 ASP A O 1
ATOM 780 N N . PHE A 1 98 ? -3.035 0.491 16.625 1 77.94 98 PHE A N 1
ATOM 781 C CA . PHE A 1 98 ? -2.082 1.278 15.844 1 77.94 98 PHE A CA 1
ATOM 782 C C . PHE A 1 98 ? -0.757 0.539 15.703 1 77.94 98 PHE A C 1
ATOM 784 O O . PHE A 1 98 ? 0.101 0.938 14.914 1 77.94 98 PHE A O 1
ATOM 791 N N . ASP A 1 99 ? -0.544 -0.396 16.594 1 64.75 99 ASP A N 1
ATOM 792 C CA . ASP A 1 99 ? 0.72 -1.125 16.594 1 64.75 99 ASP A CA 1
ATOM 793 C C . ASP A 1 99 ? 0.757 -2.148 15.453 1 64.75 99 ASP A C 1
ATOM 795 O O . ASP A 1 99 ? -0.164 -2.955 15.305 1 64.75 99 ASP A O 1
ATOM 799 N N . GLN A 1 100 ? 1.087 -1.632 14.336 1 55.66 100 GLN A N 1
ATOM 800 C CA . GLN A 1 100 ? 1.121 -2.107 12.961 1 55.66 100 GLN A CA 1
ATOM 801 C C . GLN A 1 100 ? 1.434 -3.6 12.898 1 55.66 100 GLN A C 1
ATOM 803 O O . GLN A 1 100 ? 2.242 -4.102 13.68 1 55.66 100 GLN A O 1
ATOM 808 N N . ILE A 1 101 ? 0.434 -4.258 12.578 1 55.47 101 ILE A N 1
ATOM 809 C CA . ILE A 1 101 ? 0.463 -5.66 12.172 1 55.47 101 ILE A CA 1
ATOM 810 C C . ILE A 1 101 ? 1.588 -5.879 11.164 1 55.47 101 ILE A C 1
ATOM 812 O O . ILE A 1 101 ? 1.97 -4.957 10.438 1 55.47 101 ILE A O 1
ATOM 816 N N . GLU A 1 102 ? 2.562 -6.809 11.344 1 62.75 102 GLU A N 1
ATOM 817 C CA . GLU A 1 102 ? 3.596 -7.316 10.445 1 62.75 102 GLU A CA 1
ATOM 818 C C . GLU A 1 102 ? 3.084 -7.414 9.016 1 62.75 102 GLU A C 1
ATOM 820 O O . GLU A 1 102 ? 2.17 -8.188 8.727 1 62.75 102 GLU A O 1
ATOM 825 N N . PRO A 1 103 ? 3.611 -6.484 8.102 1 71.62 103 PRO A N 1
ATOM 826 C CA . PRO A 1 103 ? 3.074 -6.434 6.738 1 71.62 103 PRO A CA 1
ATOM 827 C C . PRO A 1 103 ? 3.428 -7.676 5.922 1 71.62 103 PRO A C 1
ATOM 829 O O . PRO A 1 103 ? 2.791 -7.949 4.898 1 71.62 103 PRO A O 1
ATOM 832 N N . TRP A 1 104 ? 4.309 -8.477 6.402 1 79.44 104 TRP A N 1
ATOM 833 C CA . TRP A 1 104 ? 4.891 -9.523 5.574 1 79.44 104 TRP A CA 1
ATOM 834 C C . TRP A 1 104 ? 3.896 -10.664 5.363 1 79.44 104 TRP A C 1
ATOM 836 O O . TRP A 1 104 ? 3.795 -11.211 4.266 1 79.44 104 TRP A O 1
ATOM 846 N N . PRO A 1 105 ? 3.092 -11 6.34 1 83.12 105 PRO A N 1
ATOM 847 C CA . PRO A 1 105 ? 2.111 -12.055 6.078 1 83.12 105 PRO A CA 1
ATOM 848 C C . PRO A 1 105 ? 1.108 -11.672 4.992 1 83.12 105 PRO A C 1
ATOM 850 O O . PRO A 1 105 ? 0.757 -12.5 4.148 1 83.12 105 PRO A O 1
ATOM 853 N N . ARG A 1 106 ? 0.703 -10.477 5.004 1 81.31 106 ARG A N 1
ATOM 854 C CA . ARG A 1 106 ? -0.217 -10.016 3.969 1 81.31 106 ARG A CA 1
ATOM 855 C C . ARG A 1 106 ? 0.466 -9.984 2.605 1 81.31 106 ARG A C 1
ATOM 857 O O . ARG A 1 106 ? -0.13 -10.367 1.598 1 81.31 106 ARG A O 1
ATOM 864 N N . LEU A 1 107 ? 1.714 -9.5 2.604 1 84.38 107 LEU A N 1
ATOM 865 C CA . LEU A 1 107 ? 2.461 -9.492 1.35 1 84.38 107 LEU A CA 1
ATOM 866 C C . LEU A 1 107 ? 2.623 -10.914 0.812 1 84.38 107 LEU A C 1
ATOM 868 O O . LEU A 1 107 ? 2.537 -11.133 -0.398 1 84.38 107 LEU A O 1
ATOM 872 N N . PHE A 1 108 ? 2.893 -11.828 1.681 1 90.44 108 PHE A N 1
ATOM 873 C CA . PHE A 1 108 ? 3.01 -13.227 1.285 1 90.44 108 PHE A CA 1
ATOM 874 C C . PHE A 1 108 ? 1.739 -13.703 0.586 1 90.44 108 PHE A C 1
ATOM 876 O O . PHE A 1 108 ? 1.803 -14.297 -0.489 1 90.44 108 PHE A O 1
ATOM 883 N N . LEU A 1 109 ? 0.62 -13.43 1.205 1 90.19 109 LEU A N 1
ATOM 884 C CA . LEU A 1 109 ? -0.658 -13.859 0.646 1 90.19 109 LEU A CA 1
ATOM 885 C C . LEU A 1 109 ? -0.925 -13.164 -0.688 1 90.19 109 LEU A C 1
ATOM 887 O O . LEU A 1 109 ? -1.388 -13.805 -1.639 1 90.19 109 LEU A O 1
ATOM 891 N N . GLN A 1 110 ? -0.658 -11.867 -0.776 1 89.38 110 GLN A N 1
ATOM 892 C CA . GLN A 1 110 ? -0.854 -11.125 -2.016 1 89.38 110 GLN A CA 1
ATOM 893 C C . GLN A 1 110 ? 0.019 -11.68 -3.137 1 89.38 110 GLN A C 1
ATOM 895 O O . GLN A 1 110 ? -0.442 -11.844 -4.27 1 89.38 110 GLN A O 1
ATOM 900 N N . ALA A 1 111 ? 1.331 -11.945 -2.766 1 93.19 111 ALA A N 1
ATOM 901 C CA . ALA A 1 111 ? 2.25 -12.5 -3.756 1 93.19 111 ALA A CA 1
ATOM 902 C C . ALA A 1 111 ? 1.813 -13.898 -4.188 1 93.19 111 ALA A C 1
ATOM 904 O O . ALA A 1 111 ? 1.93 -14.25 -5.363 1 93.19 111 ALA A O 1
ATOM 905 N N . LEU A 1 112 ? 1.301 -14.695 -3.254 1 95.25 112 LEU A N 1
ATOM 906 C CA . LEU A 1 112 ? 0.815 -16.031 -3.557 1 95.25 112 LEU A CA 1
ATOM 907 C C . LEU A 1 112 ? -0.396 -15.984 -4.484 1 95.25 112 LEU A C 1
ATOM 909 O O . LEU A 1 112 ? -0.515 -16.797 -5.406 1 95.25 112 LEU A O 1
ATOM 913 N N . ILE A 1 113 ? -1.269 -15.023 -4.32 1 93.06 113 ILE A N 1
ATOM 914 C CA . ILE A 1 113 ? -2.439 -14.812 -5.168 1 93.06 113 ILE A CA 1
ATOM 915 C C . ILE A 1 113 ? -1.998 -14.383 -6.566 1 93.06 113 ILE A C 1
ATOM 917 O O . ILE A 1 113 ? -2.471 -14.93 -7.566 1 93.06 113 ILE A O 1
ATOM 921 N N . ALA A 1 114 ? -1.097 -13.414 -6.609 1 94 114 ALA A N 1
ATOM 922 C CA . ALA A 1 114 ? -0.569 -12.961 -7.895 1 94 114 ALA A CA 1
ATOM 923 C C . ALA A 1 114 ? 0.077 -14.117 -8.656 1 94 114 ALA A C 1
ATOM 925 O O . ALA A 1 114 ? -0.171 -14.297 -9.852 1 94 114 ALA A O 1
ATOM 926 N N . TYR A 1 115 ? 0.901 -14.891 -7.961 1 96.25 115 TYR A N 1
ATOM 927 C CA . TYR A 1 115 ? 1.576 -16.062 -8.516 1 96.25 115 TYR A CA 1
ATOM 928 C C . TYR A 1 115 ? 0.568 -17.078 -9.039 1 96.25 115 TYR A C 1
ATOM 930 O O . TYR A 1 115 ? 0.665 -17.516 -10.188 1 96.25 115 TYR A O 1
ATOM 938 N N . GLY A 1 116 ? -0.385 -17.391 -8.234 1 96.56 116 GLY A N 1
ATOM 939 C CA . GLY A 1 116 ? -1.401 -18.344 -8.617 1 96.56 116 GLY A CA 1
ATOM 940 C C . GLY A 1 116 ? -2.238 -17.891 -9.797 1 96.56 116 GLY A C 1
ATOM 941 O O . GLY A 1 116 ? -2.529 -18.688 -10.703 1 96.56 116 GLY A O 1
ATOM 942 N N . TYR A 1 117 ? -2.633 -16.656 -9.812 1 93.81 117 TYR A N 1
ATOM 943 C CA . TYR A 1 117 ? -3.428 -16.094 -10.898 1 93.81 117 TYR A CA 1
ATOM 944 C C . TYR A 1 117 ? -2.67 -16.172 -12.219 1 93.81 117 TYR A C 1
ATOM 946 O O . TYR A 1 117 ? -3.221 -16.594 -13.234 1 93.81 117 TYR A O 1
ATOM 954 N N . CYS A 1 118 ? -1.409 -15.711 -12.203 1 94.69 118 CYS A N 1
ATOM 955 C CA . CYS A 1 118 ? -0.593 -15.758 -13.414 1 94.69 118 CYS A CA 1
ATOM 956 C C . CYS A 1 118 ? -0.485 -17.188 -13.938 1 94.69 118 CYS A C 1
ATOM 958 O O . CYS A 1 118 ? -0.667 -17.422 -15.133 1 94.69 118 CYS A O 1
ATOM 960 N N . LEU A 1 119 ? -0.222 -18.141 -13.055 1 95.75 119 LEU A N 1
ATOM 961 C CA . LEU A 1 119 ? -0.081 -19.547 -13.453 1 95.75 119 LEU A CA 1
ATOM 962 C C . LEU A 1 119 ? -1.357 -20.047 -14.109 1 95.75 119 LEU A C 1
ATOM 964 O O . LEU A 1 119 ? -1.308 -20.656 -15.188 1 95.75 119 LEU A O 1
ATOM 968 N N . ALA A 1 120 ? -2.469 -19.75 -13.469 1 93.44 120 ALA A N 1
ATOM 969 C CA . ALA A 1 120 ? -3.75 -20.234 -13.984 1 93.44 120 ALA A CA 1
ATOM 970 C C . ALA A 1 120 ? -4.027 -19.672 -15.375 1 93.44 120 ALA A C 1
ATOM 972 O O . ALA A 1 120 ? -4.445 -20.406 -16.281 1 93.44 120 ALA A O 1
ATOM 973 N N . ARG A 1 121 ? -3.754 -18.422 -15.586 1 92.12 121 ARG A N 1
ATOM 974 C CA . ARG A 1 121 ? -4.031 -17.766 -16.859 1 92.12 121 ARG A CA 1
ATOM 975 C C . ARG A 1 121 ? -3.061 -18.219 -17.938 1 92.12 121 ARG A C 1
ATOM 977 O O . ARG A 1 121 ? -3.357 -18.125 -19.125 1 92.12 121 ARG A O 1
ATOM 984 N N . LEU A 1 122 ? -1.911 -18.688 -17.531 1 94.31 122 LEU A N 1
ATOM 985 C CA . LEU A 1 122 ? -0.916 -19.219 -18.453 1 94.31 122 LEU A CA 1
ATOM 986 C C . LEU A 1 122 ? -1.178 -20.688 -18.766 1 94.31 122 LEU A C 1
ATOM 988 O O . LEU A 1 122 ? -0.394 -21.328 -19.469 1 94.31 122 LEU A O 1
ATOM 992 N N . GLY A 1 123 ? -2.23 -21.234 -18.172 1 92.75 123 GLY A N 1
ATOM 993 C CA . GLY A 1 123 ? -2.635 -22.594 -18.484 1 92.75 123 GLY A CA 1
ATOM 994 C C . GLY A 1 123 ? -2.137 -23.609 -17.484 1 92.75 123 GLY A C 1
ATOM 995 O O . GLY A 1 123 ? -2.424 -24.812 -17.609 1 92.75 123 GLY A O 1
ATOM 996 N N . ARG A 1 124 ? -1.311 -23.203 -16.609 1 94.81 124 ARG A N 1
ATOM 997 C CA . ARG A 1 124 ? -0.898 -24.078 -15.523 1 94.81 124 ARG A CA 1
ATOM 998 C C . ARG A 1 124 ? -1.933 -24.094 -14.398 1 94.81 124 ARG A C 1
ATOM 1000 O O . ARG A 1 124 ? -1.639 -23.672 -13.273 1 94.81 124 ARG A O 1
ATOM 1007 N N . LEU A 1 125 ? -3.047 -24.656 -14.68 1 93.69 125 LEU A N 1
ATOM 1008 C CA . LEU A 1 125 ? -4.266 -24.516 -13.891 1 93.69 125 LEU A CA 1
ATOM 1009 C C . LEU A 1 125 ? -4.129 -25.188 -12.531 1 93.69 125 LEU A C 1
ATOM 1011 O O . LEU A 1 125 ? -4.535 -24.625 -11.516 1 93.69 125 LEU A O 1
ATOM 1015 N N . GLU A 1 126 ? -3.613 -26.391 -12.516 1 94.56 126 GLU A N 1
ATOM 1016 C CA . GLU A 1 126 ? -3.514 -27.141 -11.266 1 94.56 126 GLU A CA 1
ATOM 1017 C C . GLU A 1 126 ? -2.654 -26.391 -10.242 1 94.56 126 GLU A C 1
ATOM 1019 O O . GLU A 1 126 ? -3.064 -26.219 -9.094 1 94.56 126 GLU A O 1
ATOM 1024 N N . GLU A 1 127 ? -1.475 -26.031 -10.695 1 95.69 127 GLU A N 1
ATOM 1025 C CA . GLU A 1 127 ? -0.572 -25.312 -9.797 1 95.69 127 GLU A CA 1
ATOM 1026 C C . GLU A 1 127 ? -1.146 -23.953 -9.406 1 95.69 127 GLU A C 1
ATOM 1028 O O . GLU A 1 127 ? -1.035 -23.531 -8.25 1 95.69 127 GLU A O 1
ATOM 1033 N N . GLY A 1 128 ? -1.694 -23.203 -10.367 1 96.19 128 GLY A N 1
ATOM 1034 C CA . GLY A 1 128 ? -2.305 -21.906 -10.086 1 96.19 128 GLY A CA 1
ATOM 1035 C C . GLY A 1 128 ? -3.443 -21.984 -9.086 1 96.19 128 GLY A C 1
ATOM 1036 O O . GLY A 1 128 ? -3.504 -21.203 -8.141 1 96.19 128 GLY A O 1
ATOM 1037 N N . ARG A 1 129 ? -4.309 -22.984 -9.281 1 94.75 129 ARG A N 1
ATOM 1038 C CA . ARG A 1 129 ? -5.438 -23.188 -8.383 1 94.75 129 ARG A CA 1
ATOM 1039 C C . ARG A 1 129 ? -4.965 -23.562 -6.98 1 94.75 129 ARG A C 1
ATOM 1041 O O . ARG A 1 129 ? -5.539 -23.109 -5.984 1 94.75 129 ARG A O 1
ATOM 1048 N N . ALA A 1 130 ? -3.971 -24.406 -6.941 1 96.25 130 ALA A N 1
ATOM 1049 C CA . ALA A 1 130 ? -3.43 -24.812 -5.648 1 96.25 130 ALA A CA 1
ATOM 1050 C C . ALA A 1 130 ? -2.902 -23.609 -4.871 1 96.25 130 ALA A C 1
ATOM 1052 O O . ALA A 1 130 ? -3.102 -23.516 -3.656 1 96.25 130 ALA A O 1
ATOM 1053 N N . ALA A 1 131 ? -2.176 -22.719 -5.516 1 96.56 131 ALA A N 1
ATOM 1054 C CA . ALA A 1 131 ? -1.641 -21.516 -4.875 1 96.56 131 ALA A CA 1
ATOM 1055 C C . ALA A 1 131 ? -2.764 -20.625 -4.363 1 96.56 131 ALA A C 1
ATOM 1057 O O . ALA A 1 131 ? -2.705 -20.125 -3.232 1 96.56 131 ALA A O 1
ATOM 1058 N N . LEU A 1 132 ? -3.773 -20.406 -5.145 1 95.44 132 LEU A N 1
ATOM 1059 C CA . LEU A 1 132 ? -4.914 -19.594 -4.75 1 95.44 132 LEU A CA 1
ATOM 1060 C C . LEU A 1 132 ? -5.668 -20.234 -3.59 1 95.44 132 LEU A C 1
ATOM 1062 O O . LEU A 1 132 ? -6.094 -19.531 -2.662 1 95.44 132 LEU A O 1
ATOM 1066 N N . ALA A 1 133 ? -5.852 -21.516 -3.66 1 95.19 133 ALA A N 1
ATOM 1067 C CA . ALA A 1 133 ? -6.52 -22.234 -2.578 1 95.19 133 ALA A CA 1
ATOM 1068 C C . ALA A 1 133 ? -5.734 -22.125 -1.273 1 95.19 133 ALA A C 1
ATOM 1070 O O . ALA A 1 133 ? -6.324 -21.984 -0.199 1 95.19 133 ALA A O 1
ATOM 1071 N N . LYS A 1 134 ? -4.426 -22.203 -1.412 1 96 134 LYS A N 1
ATOM 1072 C CA . LYS A 1 134 ? -3.582 -22.047 -0.234 1 96 134 LYS A CA 1
ATOM 1073 C C . LYS A 1 134 ? -3.732 -20.641 0.356 1 96 134 LYS A C 1
ATOM 1075 O O . LYS A 1 134 ? -3.822 -20.484 1.576 1 96 134 LYS A O 1
ATOM 1080 N N . ALA A 1 135 ? -3.68 -19.625 -0.477 1 93.5 135 ALA A N 1
ATOM 1081 C CA . ALA A 1 135 ? -3.893 -18.266 -0.009 1 93.5 135 ALA A CA 1
ATOM 1082 C C . ALA A 1 135 ? -5.223 -18.141 0.726 1 93.5 135 ALA A C 1
ATOM 1084 O O . ALA A 1 135 ? -5.305 -17.484 1.767 1 93.5 135 ALA A O 1
ATOM 1085 N N . MET A 1 136 ? -6.262 -18.781 0.147 1 91.19 136 MET A N 1
ATOM 1086 C CA . MET A 1 136 ? -7.59 -18.75 0.757 1 91.19 136 MET A CA 1
ATOM 1087 C C . MET A 1 136 ? -7.578 -19.438 2.115 1 91.19 136 MET A C 1
ATOM 1089 O O . MET A 1 136 ? -8.234 -18.984 3.053 1 91.19 136 MET A O 1
ATOM 1093 N N . GLU A 1 137 ? -6.934 -20.5 2.207 1 92.88 137 GLU A N 1
ATOM 1094 C CA . GLU A 1 137 ? -6.805 -21.25 3.455 1 92.88 137 GLU A CA 1
ATOM 1095 C C . GLU A 1 137 ? -6.152 -20.406 4.543 1 92.88 137 GLU A C 1
ATOM 1097 O O . GLU A 1 137 ? -6.574 -20.438 5.699 1 92.88 137 GLU A O 1
ATOM 1102 N N . LEU A 1 138 ? -5.105 -19.719 4.203 1 91.31 138 LEU A N 1
ATOM 1103 C CA . LEU A 1 138 ? -4.324 -18.953 5.16 1 91.31 138 LEU A CA 1
ATOM 1104 C C . LEU A 1 138 ? -5.027 -17.641 5.504 1 91.31 138 LEU A C 1
ATOM 1106 O O . LEU A 1 138 ? -4.863 -17.109 6.609 1 91.31 138 LEU A O 1
ATOM 1110 N N . ASP A 1 139 ? -5.734 -17.141 4.531 1 85.31 139 ASP A N 1
ATOM 1111 C CA . ASP A 1 139 ? -6.465 -15.883 4.691 1 85.31 139 ASP A CA 1
ATOM 1112 C C . ASP A 1 139 ? -7.875 -16.141 5.223 1 85.31 139 ASP A C 1
ATOM 1114 O O . ASP A 1 139 ? -8.82 -16.281 4.445 1 85.31 139 ASP A O 1
ATOM 1118 N N . SER A 1 140 ? -7.945 -16.094 6.543 1 80.12 140 SER A N 1
ATOM 1119 C CA . SER A 1 140 ? -9.258 -16.359 7.121 1 80.12 140 SER A CA 1
ATOM 1120 C C . SER A 1 140 ? -10.305 -15.391 6.57 1 80.12 140 SER A C 1
ATOM 1122 O O . SER A 1 140 ? -10.086 -14.18 6.539 1 80.12 140 SER A O 1
ATOM 1124 N N . GLY A 1 141 ? -11.414 -15.891 5.988 1 78.31 141 GLY A N 1
ATOM 1125 C CA . GLY A 1 141 ? -12.516 -15.094 5.461 1 78.31 141 GLY A CA 1
ATOM 1126 C C . GLY A 1 141 ? -12.305 -14.656 4.023 1 78.31 141 GLY A C 1
ATOM 1127 O O . GLY A 1 141 ? -13.078 -13.867 3.486 1 78.31 141 GLY A O 1
ATOM 1128 N N . ASP A 1 142 ? -11.172 -14.984 3.389 1 83.69 142 ASP A N 1
ATOM 1129 C CA . ASP A 1 142 ? -10.859 -14.664 1.998 1 83.69 142 ASP A CA 1
ATOM 1130 C C . ASP A 1 142 ? -10.891 -13.164 1.757 1 83.69 142 ASP A C 1
ATOM 1132 O O . ASP A 1 142 ? -11.555 -12.688 0.827 1 83.69 142 ASP A O 1
ATOM 1136 N N . LYS A 1 143 ? -10.273 -12.508 2.689 1 76.75 143 LYS A N 1
ATOM 1137 C CA . LYS A 1 143 ? -10.289 -11.047 2.67 1 76.75 143 LYS A CA 1
ATOM 1138 C C . LYS A 1 143 ? -9.602 -10.508 1.417 1 76.75 143 LYS A C 1
ATOM 1140 O O . LYS A 1 143 ? -9.969 -9.445 0.912 1 76.75 143 LYS A O 1
ATOM 1145 N N . LEU A 1 144 ? -8.57 -11.273 0.87 1 80.12 144 LEU A N 1
ATOM 1146 C CA . LEU A 1 144 ? -7.809 -10.812 -0.285 1 80.12 144 LEU A CA 1
ATOM 1147 C C . LEU A 1 144 ? -8.469 -11.258 -1.585 1 80.12 144 LEU A C 1
ATOM 1149 O O . LEU A 1 144 ? -8.07 -10.828 -2.67 1 80.12 144 LEU A O 1
ATOM 1153 N N . GLY A 1 145 ? -9.523 -12.102 -1.513 1 83.38 145 GLY A N 1
ATOM 1154 C CA . GLY A 1 145 ? -10.359 -12.406 -2.664 1 83.38 145 GLY A CA 1
ATOM 1155 C C . GLY A 1 145 ? -9.789 -13.516 -3.529 1 83.38 145 GLY A C 1
ATOM 1156 O O . GLY A 1 145 ? -10.055 -13.57 -4.73 1 83.38 145 GLY A O 1
ATOM 1157 N N . ALA A 1 146 ? -8.969 -14.367 -2.941 1 89.25 146 ALA A N 1
ATOM 1158 C CA . ALA A 1 146 ? -8.461 -15.508 -3.699 1 89.25 146 ALA A CA 1
ATOM 1159 C C . ALA A 1 146 ? -9.594 -16.406 -4.188 1 89.25 146 ALA A C 1
ATOM 1161 O O . ALA A 1 146 ? -9.531 -16.953 -5.285 1 89.25 146 ALA A O 1
ATOM 1162 N N . GLY A 1 147 ? -10.617 -16.531 -3.375 1 88.94 147 GLY A N 1
ATOM 1163 C CA . GLY A 1 147 ? -11.766 -17.359 -3.713 1 88.94 147 GLY A CA 1
ATOM 1164 C C . GLY A 1 147 ? -12.461 -16.922 -4.988 1 88.94 147 GLY A C 1
ATOM 1165 O O . GLY A 1 147 ? -12.836 -17.766 -5.812 1 88.94 147 GLY A O 1
ATOM 1166 N N . ARG A 1 148 ? -12.68 -15.672 -5.102 1 87.62 148 ARG A N 1
ATOM 1167 C CA . ARG A 1 148 ? -13.297 -15.133 -6.309 1 87.62 148 ARG A CA 1
ATOM 1168 C C . ARG A 1 148 ? -12.5 -15.516 -7.551 1 87.62 148 ARG A C 1
ATOM 1170 O O . ARG A 1 148 ? -13.078 -15.852 -8.586 1 87.62 148 ARG A O 1
ATOM 1177 N N . LEU A 1 149 ? -11.203 -15.422 -7.492 1 88.94 149 LEU A N 1
ATOM 1178 C CA . LEU A 1 149 ? -10.336 -15.75 -8.625 1 88.94 149 LEU A CA 1
ATOM 1179 C C . LEU A 1 149 ? -10.422 -17.234 -8.961 1 88.94 149 LEU A C 1
ATOM 1181 O O . LEU A 1 149 ? -10.375 -17.609 -10.141 1 88.94 149 LEU A O 1
ATOM 1185 N N . ILE A 1 150 ? -10.531 -18.031 -7.926 1 89.38 150 ILE A N 1
ATOM 1186 C CA . ILE A 1 150 ? -10.695 -19.469 -8.141 1 89.38 150 ILE A CA 1
ATOM 1187 C C . ILE A 1 150 ? -11.969 -19.734 -8.938 1 89.38 150 ILE A C 1
ATOM 1189 O O . ILE A 1 150 ? -11.969 -20.531 -9.875 1 89.38 150 ILE A O 1
ATOM 1193 N N . GLY A 1 151 ? -13 -19.047 -8.555 1 87.38 151 GLY A N 1
ATOM 1194 C CA . GLY A 1 151 ? -14.242 -19.172 -9.297 1 87.38 151 GLY A CA 1
ATOM 1195 C C . GLY A 1 151 ? -14.102 -18.812 -10.766 1 87.38 151 GLY A C 1
ATOM 1196 O O . GLY A 1 151 ? -14.617 -19.516 -11.633 1 87.38 151 GLY A O 1
ATOM 1197 N N . VAL A 1 152 ? -13.414 -17.75 -11.078 1 83.06 152 VAL A N 1
ATOM 1198 C CA . VAL A 1 152 ? -13.203 -17.281 -12.445 1 83.06 152 VAL A CA 1
ATOM 1199 C C . VAL A 1 152 ? -12.43 -18.328 -13.234 1 83.06 152 VAL A C 1
ATOM 1201 O O . VAL A 1 152 ? -12.781 -18.641 -14.375 1 83.06 152 VAL A O 1
ATOM 1204 N N . ILE A 1 153 ? -11.398 -18.828 -12.656 1 82.31 153 ILE A N 1
ATOM 1205 C CA . ILE A 1 153 ? -10.531 -19.812 -13.305 1 82.31 153 ILE A CA 1
ATOM 1206 C C . ILE A 1 153 ? -11.32 -21.094 -13.586 1 82.31 153 ILE A C 1
ATOM 1208 O O . ILE A 1 153 ? -11.211 -21.672 -14.672 1 82.31 153 ILE A O 1
ATOM 1212 N N . ASP A 1 154 ? -12.102 -21.484 -12.57 1 82.44 154 ASP A N 1
ATOM 1213 C CA . ASP A 1 154 ? -12.867 -22.734 -12.703 1 82.44 154 ASP A CA 1
ATOM 1214 C C . ASP A 1 154 ? -13.906 -22.609 -13.812 1 82.44 154 ASP A C 1
ATOM 1216 O O . ASP A 1 154 ? -14.273 -23.609 -14.438 1 82.44 154 ASP A O 1
ATOM 1220 N N . ARG A 1 155 ? -14.391 -21.422 -14.086 1 77.38 155 ARG A N 1
ATOM 1221 C CA . ARG A 1 155 ? -15.406 -21.203 -15.117 1 77.38 155 ARG A CA 1
ATOM 1222 C C . ARG A 1 155 ? -14.758 -21.047 -16.484 1 77.38 155 ARG A C 1
ATOM 1224 O O . ARG A 1 155 ? -15.461 -20.938 -17.5 1 77.38 155 ARG A O 1
ATOM 1231 N N . GLY A 1 156 ? -13.469 -21.328 -16.812 1 69.81 156 GLY A N 1
ATOM 1232 C CA . GLY A 1 156 ? -12.805 -21.281 -18.109 1 69.81 156 GLY A CA 1
ATOM 1233 C C . GLY A 1 156 ? -12.289 -19.891 -18.453 1 69.81 156 GLY A C 1
ATOM 1234 O O . GLY A 1 156 ? -12.141 -19.562 -19.641 1 69.81 156 GLY A O 1
ATOM 1235 N N . GLY A 1 157 ? -11.641 -19.047 -17.391 1 60.16 157 GLY A N 1
ATOM 1236 C CA . GLY A 1 157 ? -10.891 -17.812 -17.547 1 60.16 157 GLY A CA 1
ATOM 1237 C C . GLY A 1 157 ? -11.766 -16.625 -17.891 1 60.16 157 GLY A C 1
ATOM 1238 O O . GLY A 1 157 ? -11.258 -15.547 -18.219 1 60.16 157 GLY A O 1
ATOM 1239 N N . ARG A 1 158 ? -13.109 -16.859 -18.484 1 47.28 158 ARG A N 1
ATOM 1240 C CA . ARG A 1 158 ? -13.914 -15.758 -18.969 1 47.28 158 ARG A CA 1
ATOM 1241 C C . ARG A 1 158 ? -14.234 -14.766 -17.859 1 47.28 158 ARG A C 1
ATOM 1243 O O . ARG A 1 158 ? -15.148 -15 -17.062 1 47.28 158 ARG A O 1
ATOM 1250 N N . ASP A 1 159 ? -13.414 -14.461 -17.125 1 47 159 ASP A N 1
ATOM 1251 C CA . ASP A 1 159 ? -13.688 -13.484 -16.078 1 47 159 ASP A CA 1
ATOM 1252 C C . ASP A 1 159 ? -14.352 -12.234 -16.656 1 47 159 ASP A C 1
ATOM 1254 O O . ASP A 1 159 ? -13.875 -11.664 -17.641 1 47 159 ASP A O 1
ATOM 1258 N N . ASP A 1 160 ? -15.68 -12.188 -16.578 1 38.53 160 ASP A N 1
ATOM 1259 C CA . ASP A 1 160 ? -16.5 -11.016 -16.844 1 38.53 160 ASP A CA 1
ATOM 1260 C C . ASP A 1 160 ? -15.859 -9.75 -16.297 1 38.53 160 ASP A C 1
ATOM 1262 O O . ASP A 1 160 ? -16.469 -8.68 -16.281 1 38.53 160 ASP A O 1
ATOM 1266 N N . ASP A 1 161 ? -15.008 -9.82 -15.5 1 38.19 161 ASP A N 1
ATOM 1267 C CA . ASP A 1 161 ? -14.656 -8.508 -14.969 1 38.19 161 ASP A CA 1
ATOM 1268 C C . ASP A 1 161 ? -14 -7.641 -16.047 1 38.19 161 ASP A C 1
ATOM 1270 O O . ASP A 1 161 ? -13.367 -6.629 -15.734 1 38.19 161 ASP A O 1
ATOM 1274 N N . ASP A 1 162 ? -13.734 -8.078 -17.219 1 33.44 162 ASP A N 1
ATOM 1275 C CA . ASP A 1 162 ? -13.422 -7.156 -18.312 1 33.44 162 ASP A CA 1
ATOM 1276 C C . ASP A 1 162 ? -14.43 -6.008 -18.359 1 33.44 162 ASP A C 1
ATOM 1278 O O . ASP A 1 162 ? -14.539 -5.316 -19.375 1 33.44 162 ASP A O 1
ATOM 1282 N N . ASP A 1 163 ? -15.547 -5.934 -17.734 1 29.72 163 ASP A N 1
ATOM 1283 C CA . ASP A 1 163 ? -16.438 -4.863 -18.172 1 29.72 163 ASP A CA 1
ATOM 1284 C C . ASP A 1 163 ? -15.672 -3.551 -18.344 1 29.72 163 ASP A C 1
ATOM 1286 O O . ASP A 1 163 ? -15 -3.096 -17.406 1 29.72 163 ASP A O 1
ATOM 1290 N N . GLU A 1 164 ? -15.445 -3.041 -19.703 1 23.2 164 GLU A N 1
ATOM 1291 C CA . GLU A 1 164 ? -15.469 -1.648 -20.141 1 23.2 164 GLU A CA 1
ATOM 1292 C C . GLU A 1 164 ? -16.469 -0.832 -19.344 1 23.2 164 GLU A C 1
ATOM 1294 O O . GLU A 1 164 ? -17.562 -1.314 -19.031 1 23.2 164 GLU A O 1
ATOM 1299 N N . MET B 1 1 ? -3.023 -5.469 -7.715 1 43.69 1 MET B N 1
ATOM 1300 C CA . MET B 1 1 ? -2.211 -6.398 -6.934 1 43.69 1 MET B CA 1
ATOM 1301 C C . MET B 1 1 ? -1.018 -5.684 -6.309 1 43.69 1 MET B C 1
ATOM 1303 O O . MET B 1 1 ? -0.47 -4.75 -6.902 1 43.69 1 MET B O 1
ATOM 1307 N N . PHE B 1 2 ? -0.634 -5.938 -5.102 1 45.84 2 PHE B N 1
ATOM 1308 C CA . PHE B 1 2 ? 0.377 -5.41 -4.191 1 45.84 2 PHE B CA 1
ATOM 1309 C C . PHE B 1 2 ? 0.03 -3.992 -3.756 1 45.84 2 PHE B C 1
ATOM 1311 O O . PHE B 1 2 ? 0.901 -3.121 -3.707 1 45.84 2 PHE B O 1
ATOM 1318 N N . GLU B 1 3 ? -1.11 -3.664 -3.689 1 50.31 3 GLU B N 1
ATOM 1319 C CA . GLU B 1 3 ? -1.585 -2.307 -3.436 1 50.31 3 GLU B CA 1
ATOM 1320 C C . GLU B 1 3 ? -1.202 -1.843 -2.033 1 50.31 3 GLU B C 1
ATOM 1322 O O . GLU B 1 3 ? -1.006 -0.647 -1.801 1 50.31 3 GLU B O 1
ATOM 1327 N N . ASN B 1 4 ? -1.06 -2.891 -1.111 1 46.47 4 ASN B N 1
ATOM 1328 C CA . ASN B 1 4 ? -0.804 -2.439 0.252 1 46.47 4 ASN B CA 1
ATOM 1329 C C . ASN B 1 4 ? 0.562 -2.904 0.75 1 46.47 4 ASN B C 1
ATOM 1331 O O . ASN B 1 4 ? 0.672 -3.961 1.376 1 46.47 4 ASN B O 1
ATOM 1335 N N . VAL B 1 5 ? 1.654 -2.137 0.345 1 47.84 5 VAL B N 1
ATOM 1336 C CA . VAL B 1 5 ? 2.99 -2.576 0.737 1 47.84 5 VAL B CA 1
ATOM 1337 C C . VAL B 1 5 ? 3.537 -1.655 1.825 1 47.84 5 VAL B C 1
ATOM 1339 O O . VAL B 1 5 ? 4.754 -1.564 2.016 1 47.84 5 VAL B O 1
ATOM 1342 N N . ALA B 1 6 ? 2.59 -1.131 2.621 1 49.47 6 ALA B N 1
ATOM 1343 C CA . ALA B 1 6 ? 3.039 -0.26 3.705 1 49.47 6 ALA B CA 1
ATOM 1344 C C . ALA B 1 6 ? 3.814 -1.049 4.758 1 49.47 6 ALA B C 1
ATOM 1346 O O . ALA B 1 6 ? 3.424 -2.16 5.121 1 49.47 6 ALA B O 1
ATOM 1347 N N . GLY B 1 7 ? 4.844 -0.393 5.27 1 54.16 7 GLY B N 1
ATOM 1348 C CA . GLY B 1 7 ? 5.66 -1.021 6.297 1 54.16 7 GLY B CA 1
ATOM 1349 C C . GLY B 1 7 ? 6.723 -1.946 5.73 1 54.16 7 GLY B C 1
ATOM 1350 O O . GLY B 1 7 ? 7.562 -2.459 6.469 1 54.16 7 GLY B O 1
ATOM 1351 N N . LEU B 1 8 ? 6.516 -2.111 4.379 1 61.78 8 LEU B N 1
ATOM 1352 C CA . LEU B 1 8 ? 7.52 -2.965 3.758 1 61.78 8 LEU B CA 1
ATOM 1353 C C . LEU B 1 8 ? 8.766 -2.162 3.387 1 61.78 8 LEU B C 1
ATOM 1355 O O . LEU B 1 8 ? 8.68 -0.956 3.148 1 61.78 8 LEU B O 1
ATOM 1359 N N . PRO B 1 9 ? 9.883 -2.74 3.508 1 60.03 9 PRO B N 1
ATOM 1360 C CA . PRO B 1 9 ? 11.102 -2.061 3.066 1 60.03 9 PRO B CA 1
ATOM 1361 C C . PRO B 1 9 ? 11.148 -1.851 1.554 1 60.03 9 PRO B C 1
ATOM 1363 O O . PRO B 1 9 ? 11.625 -2.721 0.821 1 60.03 9 PRO B O 1
ATOM 1366 N N . LEU B 1 10 ? 10.633 -0.656 1.134 1 65.88 10 LEU B N 1
ATOM 1367 C CA . LEU B 1 10 ? 10.57 -0.376 -0.297 1 65.88 10 LEU B CA 1
ATOM 1368 C C . LEU B 1 10 ? 11.688 0.569 -0.719 1 65.88 10 LEU B C 1
ATOM 1370 O O . LEU B 1 10 ? 11.633 1.165 -1.797 1 65.88 10 LEU B O 1
ATOM 1374 N N . ASP B 1 11 ? 12.656 0.627 0.131 1 71.88 11 ASP B N 1
ATOM 1375 C CA . ASP B 1 11 ? 13.781 1.504 -0.164 1 71.88 11 ASP B CA 1
ATOM 1376 C C . ASP B 1 11 ? 14.594 0.975 -1.344 1 71.88 11 ASP B C 1
ATOM 1378 O O . ASP B 1 11 ? 14.781 -0.236 -1.481 1 71.88 11 ASP B O 1
ATOM 1382 N N . LEU B 1 12 ? 14.852 1.905 -2.223 1 80.25 12 LEU B N 1
ATOM 1383 C CA . LEU B 1 12 ? 15.633 1.623 -3.418 1 80.25 12 LEU B CA 1
ATOM 1384 C C . LEU B 1 12 ? 16.797 2.604 -3.551 1 80.25 12 LEU B C 1
ATOM 1386 O O . LEU B 1 12 ? 16.703 3.746 -3.098 1 80.25 12 LEU B O 1
ATOM 1390 N N . PRO B 1 13 ? 17.953 2.008 -4.129 1 83.38 13 PRO B N 1
ATOM 1391 C CA . PRO B 1 13 ? 18.906 3.016 -4.59 1 83.38 13 PRO B CA 1
ATOM 1392 C C . PRO B 1 13 ? 18.266 4.062 -5.5 1 83.38 13 PRO B C 1
ATOM 1394 O O . PRO B 1 13 ? 17.375 3.744 -6.281 1 83.38 13 PRO B O 1
ATOM 1397 N N . HIS B 1 14 ? 18.719 5.23 -5.352 1 84.31 14 HIS B N 1
ATOM 1398 C CA . HIS B 1 14 ? 18.125 6.375 -6.035 1 84.31 14 HIS B CA 1
ATOM 1399 C C . HIS B 1 14 ? 18 6.117 -7.531 1 84.31 14 HIS B C 1
ATOM 1401 O O . HIS B 1 14 ? 16.938 6.34 -8.117 1 84.31 14 HIS B O 1
ATOM 1407 N N . PRO B 1 15 ? 19 5.562 -8.219 1 87.62 15 PRO B N 1
ATOM 1408 C CA . PRO B 1 15 ? 18.859 5.328 -9.656 1 87.62 15 PRO B CA 1
ATOM 1409 C C . PRO B 1 15 ? 17.75 4.336 -9.992 1 87.62 15 PRO B C 1
ATOM 1411 O O . PRO B 1 15 ? 17.062 4.492 -11 1 87.62 15 PRO B O 1
ATOM 1414 N N . ALA B 1 16 ? 17.562 3.352 -9.172 1 91.12 16 ALA B N 1
ATOM 1415 C CA . ALA B 1 16 ? 16.516 2.369 -9.391 1 91.12 16 ALA B CA 1
ATOM 1416 C C . ALA B 1 16 ? 15.133 2.988 -9.164 1 91.12 16 ALA B C 1
ATOM 1418 O O . ALA B 1 16 ? 14.195 2.713 -9.914 1 91.12 16 ALA B O 1
ATOM 1419 N N . GLN B 1 17 ? 15.094 3.74 -8.109 1 86.19 17 GLN B N 1
ATOM 1420 C CA . GLN B 1 17 ? 13.852 4.461 -7.84 1 86.19 17 GLN B CA 1
ATOM 1421 C C . GLN B 1 17 ? 13.477 5.359 -9.016 1 86.19 17 GLN B C 1
ATOM 1423 O O . GLN B 1 17 ? 12.32 5.367 -9.453 1 86.19 17 GLN B O 1
ATOM 1428 N N . LYS B 1 18 ? 14.43 6.078 -9.492 1 85 18 LYS B N 1
ATOM 1429 C CA . LYS B 1 18 ? 14.211 6.965 -10.633 1 85 18 LYS B CA 1
ATOM 1430 C C . LYS B 1 18 ? 13.766 6.176 -11.867 1 85 18 LYS B C 1
ATOM 1432 O O . LYS B 1 18 ? 12.906 6.633 -12.625 1 85 18 LYS B O 1
ATOM 1437 N N . ALA B 1 19 ? 14.32 5.051 -12.031 1 92.25 19 ALA B N 1
ATOM 1438 C CA . ALA B 1 19 ? 13.977 4.211 -13.18 1 92.25 19 ALA B CA 1
ATOM 1439 C C . ALA B 1 19 ? 12.531 3.74 -13.094 1 92.25 19 ALA B C 1
ATOM 1441 O O . ALA B 1 19 ? 11.805 3.752 -14.094 1 92.25 19 ALA B O 1
ATOM 1442 N N . LEU B 1 20 ? 12.078 3.361 -11.906 1 88.94 20 LEU B N 1
ATOM 1443 C CA . LEU B 1 20 ? 10.695 2.914 -11.742 1 88.94 20 LEU B CA 1
ATOM 1444 C C . LEU B 1 20 ? 9.727 4.074 -11.93 1 88.94 20 LEU B C 1
ATOM 1446 O O . LEU B 1 20 ? 8.656 3.904 -12.516 1 88.94 20 LEU B O 1
ATOM 1450 N N . ILE B 1 21 ? 10.148 5.168 -11.398 1 81.56 21 ILE B N 1
ATOM 1451 C CA . ILE B 1 21 ? 9.32 6.355 -11.586 1 81.56 21 ILE B CA 1
ATOM 1452 C C . ILE B 1 21 ? 9.234 6.695 -13.07 1 81.56 21 ILE B C 1
ATOM 1454 O O . ILE B 1 21 ? 8.156 6.98 -13.594 1 81.56 21 ILE B O 1
ATOM 1458 N N . ALA B 1 22 ? 10.32 6.68 -13.805 1 86.81 22 ALA B N 1
ATOM 1459 C CA . ALA B 1 22 ? 10.375 6.953 -15.242 1 86.81 22 ALA B CA 1
ATOM 1460 C C . ALA B 1 22 ? 9.492 5.98 -16.016 1 86.81 22 ALA B C 1
ATOM 1462 O O . ALA B 1 22 ? 8.859 6.359 -17 1 86.81 22 ALA B O 1
ATOM 1463 N N . ALA B 1 23 ? 9.469 4.734 -15.594 1 90.69 23 ALA B N 1
ATOM 1464 C CA . ALA B 1 23 ? 8.602 3.748 -16.234 1 90.69 23 ALA B CA 1
ATOM 1465 C C . ALA B 1 23 ? 7.133 4.168 -16.141 1 90.69 23 ALA B C 1
ATOM 1467 O O . ALA B 1 23 ? 6.375 3.99 -17.094 1 90.69 23 ALA B O 1
ATOM 1468 N N . GLY B 1 24 ? 6.809 4.676 -14.953 1 83.62 24 GLY B N 1
ATOM 1469 C CA . GLY B 1 24 ? 5.461 5.195 -14.797 1 83.62 24 GLY B CA 1
ATOM 1470 C C . GLY B 1 24 ? 5.168 6.383 -15.688 1 83.62 24 GLY B C 1
ATOM 1471 O O . GLY B 1 24 ? 4.09 6.473 -16.281 1 83.62 24 GLY B O 1
ATOM 1472 N N . ILE B 1 25 ? 6.117 7.211 -15.797 1 76.25 25 ILE B N 1
ATOM 1473 C CA . ILE B 1 25 ? 5.977 8.43 -16.594 1 76.25 25 ILE B CA 1
ATOM 1474 C C . ILE B 1 25 ? 5.844 8.062 -18.078 1 76.25 25 ILE B C 1
ATOM 1476 O O . ILE B 1 25 ? 5 8.617 -18.781 1 76.25 25 ILE B O 1
ATOM 1480 N N . ASP B 1 26 ? 6.598 7.152 -18.531 1 87.5 26 ASP B N 1
ATOM 1481 C CA . ASP B 1 26 ? 6.629 6.777 -19.938 1 87.5 26 ASP B CA 1
ATOM 1482 C C . ASP B 1 26 ? 5.723 5.574 -20.219 1 87.5 26 ASP B C 1
ATO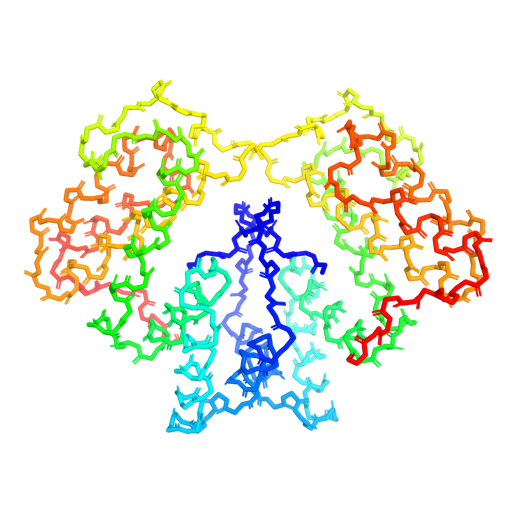M 1484 O O . ASP B 1 26 ? 5.98 4.785 -21.125 1 87.5 26 ASP B O 1
ATOM 1488 N N . TRP B 1 27 ? 4.727 5.434 -19.391 1 84.31 27 TRP B N 1
ATOM 1489 C CA . TRP B 1 27 ? 3.857 4.262 -19.375 1 84.31 27 TRP B CA 1
ATOM 1490 C C . TRP B 1 27 ? 3.301 3.994 -20.781 1 84.31 27 TRP B C 1
ATOM 1492 O O . TRP B 1 27 ? 3.176 2.838 -21.188 1 84.31 27 TRP B O 1
ATOM 1502 N N . HIS B 1 28 ? 3.008 5.023 -21.531 1 85.38 28 HIS B N 1
ATOM 1503 C CA . HIS B 1 28 ? 2.316 4.883 -22.812 1 85.38 28 HIS B CA 1
ATOM 1504 C C . HIS B 1 28 ? 3.234 4.285 -23.859 1 85.38 28 HIS B C 1
ATOM 1506 O O . HIS B 1 28 ? 2.764 3.689 -24.844 1 85.38 28 HIS B O 1
ATOM 1512 N N . ASP B 1 29 ? 4.43 4.52 -23.734 1 91.38 29 ASP B N 1
ATOM 1513 C CA . ASP B 1 29 ? 5.406 3.895 -24.609 1 91.38 29 ASP B CA 1
ATOM 1514 C C . ASP B 1 29 ? 5.965 2.611 -24 1 91.38 29 ASP B C 1
ATOM 1516 O O . ASP B 1 29 ? 6.914 2.656 -23.219 1 91.38 29 ASP B O 1
ATOM 1520 N N . GLU B 1 30 ? 5.469 1.494 -24.375 1 93.38 30 GLU B N 1
ATOM 1521 C CA . GLU B 1 30 ? 5.77 0.217 -23.734 1 93.38 30 GLU B CA 1
ATOM 1522 C C . GLU B 1 30 ? 7.266 -0.086 -23.781 1 93.38 30 GLU B C 1
ATOM 1524 O O . GLU B 1 30 ? 7.84 -0.551 -22.797 1 93.38 30 GLU B O 1
ATOM 1529 N N . ARG B 1 31 ? 7.855 0.148 -24.969 1 95.94 31 ARG B N 1
ATOM 1530 C CA . ARG B 1 31 ? 9.273 -0.158 -25.125 1 95.94 31 ARG B CA 1
ATOM 1531 C C . ARG B 1 31 ? 10.125 0.665 -24.172 1 95.94 31 ARG B C 1
ATOM 1533 O O . ARG B 1 31 ? 11 0.125 -23.484 1 95.94 31 ARG B O 1
ATOM 1540 N N . VAL B 1 32 ? 9.852 1.907 -24.062 1 94.94 32 VAL B N 1
ATOM 1541 C CA . VAL B 1 32 ? 10.617 2.809 -23.219 1 94.94 32 VAL B CA 1
ATOM 1542 C C . VAL B 1 32 ? 10.344 2.486 -21.75 1 94.94 32 VAL B C 1
ATOM 1544 O O . VAL B 1 32 ? 11.266 2.406 -20.938 1 94.94 32 VAL B O 1
ATOM 1547 N N . ALA B 1 33 ? 9.133 2.312 -21.391 1 94.25 33 ALA B N 1
ATOM 1548 C CA . ALA B 1 33 ? 8.758 1.983 -20.016 1 94.25 33 ALA B CA 1
ATOM 1549 C C . ALA B 1 33 ? 9.406 0.674 -19.578 1 94.25 33 ALA B C 1
ATOM 1551 O O . ALA B 1 33 ? 9.914 0.575 -18.453 1 94.25 33 ALA B O 1
ATOM 1552 N N . GLU B 1 34 ? 9.391 -0.293 -20.484 1 97.12 34 GLU B N 1
ATOM 1553 C CA . GLU B 1 34 ? 9.992 -1.579 -20.141 1 97.12 34 GLU B CA 1
ATOM 1554 C C . GLU B 1 34 ? 11.492 -1.441 -19.906 1 97.12 34 GLU B C 1
ATOM 1556 O O . GLU B 1 34 ? 12.047 -2.107 -19.031 1 97.12 34 GLU B O 1
ATOM 1561 N N . ALA B 1 35 ? 12.07 -0.634 -20.734 1 97.38 35 ALA B N 1
ATOM 1562 C CA . ALA B 1 35 ? 13.5 -0.397 -20.547 1 97.38 35 ALA B CA 1
ATOM 1563 C C . ALA B 1 35 ? 13.789 0.176 -19.156 1 97.38 35 ALA B C 1
ATOM 1565 O O . ALA B 1 35 ? 14.789 -0.179 -18.531 1 97.38 35 ALA B O 1
ATOM 1566 N N . HIS B 1 36 ? 12.953 1.061 -18.672 1 95.81 36 HIS B N 1
ATOM 1567 C CA . HIS B 1 36 ? 13.094 1.622 -17.344 1 95.81 36 HIS B CA 1
ATOM 1568 C C . HIS B 1 36 ? 12.922 0.55 -16.266 1 95.81 36 HIS B C 1
ATOM 1570 O O . HIS B 1 36 ? 13.688 0.494 -15.305 1 95.81 36 HIS B O 1
ATOM 1576 N N . VAL B 1 37 ? 11.945 -0.282 -16.453 1 96.75 37 VAL B N 1
ATOM 1577 C CA . VAL B 1 37 ? 11.688 -1.352 -15.492 1 96.75 37 VAL B CA 1
ATOM 1578 C C . VAL B 1 37 ? 12.875 -2.307 -15.453 1 96.75 37 VAL B C 1
ATOM 1580 O O . VAL B 1 37 ? 13.352 -2.67 -14.367 1 96.75 37 VAL B O 1
ATOM 1583 N N . THR B 1 38 ? 13.352 -2.689 -16.656 1 97.75 38 THR B N 1
ATOM 1584 C CA . THR B 1 38 ? 14.492 -3.6 -16.734 1 97.75 38 THR B CA 1
ATOM 1585 C C . THR B 1 38 ? 15.734 -2.971 -16.125 1 97.75 38 THR B C 1
ATOM 1587 O O . THR B 1 38 ? 16.531 -3.662 -15.484 1 97.75 38 THR B O 1
ATOM 1590 N N . HIS B 1 39 ? 15.859 -1.744 -16.359 1 97.31 39 HIS B N 1
ATOM 1591 C CA . HIS B 1 39 ? 16.984 -1.024 -15.758 1 97.31 39 HIS B CA 1
ATOM 1592 C C . HIS B 1 39 ? 16.891 -1.043 -14.234 1 97.31 39 HIS B C 1
ATOM 1594 O O . HIS B 1 39 ? 17.891 -1.283 -13.562 1 97.31 39 HIS B O 1
ATOM 1600 N N . ALA B 1 40 ? 15.789 -0.776 -13.68 1 95.06 40 ALA B N 1
ATOM 1601 C CA . ALA B 1 40 ? 15.594 -0.844 -12.234 1 95.06 40 ALA B CA 1
ATOM 1602 C C . ALA B 1 40 ? 15.938 -2.23 -11.703 1 95.06 40 ALA B C 1
ATOM 1604 O O . ALA B 1 40 ? 16.594 -2.359 -10.664 1 95.06 40 ALA B O 1
ATOM 1605 N N . LEU B 1 41 ? 15.523 -3.252 -12.461 1 96.25 41 LEU B N 1
ATOM 1606 C CA . LEU B 1 41 ? 15.766 -4.637 -12.07 1 96.25 41 LEU B CA 1
ATOM 1607 C C . LEU B 1 41 ? 17.266 -4.949 -12.078 1 96.25 41 LEU B C 1
ATOM 1609 O O . LEU B 1 41 ? 17.734 -5.738 -11.258 1 96.25 41 LEU B O 1
ATOM 1613 N N . MET B 1 42 ? 17.906 -4.379 -13 1 96.38 42 MET B N 1
ATOM 1614 C CA . MET B 1 42 ? 19.359 -4.582 -13.07 1 96.38 42 MET B CA 1
ATOM 1615 C C . MET B 1 42 ? 20.062 -3.92 -11.891 1 96.38 42 MET B C 1
ATOM 1617 O O . MET B 1 42 ? 21.016 -4.469 -11.344 1 96.38 42 MET B O 1
ATOM 1621 N N . LEU B 1 43 ? 19.656 -2.764 -11.5 1 94.44 43 LEU B N 1
ATOM 1622 C CA . LEU B 1 43 ? 20.266 -1.973 -10.438 1 94.44 43 LEU B CA 1
ATOM 1623 C C . LEU B 1 43 ? 19.938 -2.555 -9.062 1 94.44 43 LEU B C 1
ATOM 1625 O O . LEU B 1 43 ? 20.766 -2.49 -8.148 1 94.44 43 LEU B O 1
ATOM 1629 N N . ALA B 1 44 ? 18.75 -3.115 -8.914 1 93.81 44 ALA B N 1
ATOM 1630 C CA . ALA B 1 44 ? 18.281 -3.652 -7.641 1 93.81 44 ALA B CA 1
ATOM 1631 C C . ALA B 1 44 ? 17.422 -4.895 -7.852 1 93.81 44 ALA B C 1
ATOM 1633 O O . ALA B 1 44 ? 16.234 -4.891 -7.547 1 93.81 44 ALA B O 1
ATOM 1634 N N . PRO B 1 45 ? 18.078 -5.992 -8.273 1 92.75 45 PRO B N 1
ATOM 1635 C CA . PRO B 1 45 ? 17.328 -7.188 -8.656 1 92.75 45 PRO B CA 1
ATOM 1636 C C . PRO B 1 45 ? 16.641 -7.859 -7.469 1 92.75 45 PRO B C 1
ATOM 1638 O O . PRO B 1 45 ? 15.648 -8.57 -7.645 1 92.75 45 PRO B O 1
ATOM 1641 N N . GLU B 1 46 ? 17.062 -7.598 -6.273 1 89.44 46 GLU B N 1
ATOM 1642 C CA . GLU B 1 46 ? 16.5 -8.289 -5.113 1 89.44 46 GLU B CA 1
ATOM 1643 C C . GLU B 1 46 ? 15.727 -7.32 -4.215 1 89.44 46 GLU B C 1
ATOM 1645 O O . GLU B 1 46 ? 15.438 -7.633 -3.061 1 89.44 46 GLU B O 1
ATOM 1650 N N . ALA B 1 47 ? 15.508 -6.129 -4.715 1 89.31 47 ALA B N 1
ATOM 1651 C CA . ALA B 1 47 ? 14.711 -5.168 -3.953 1 89.31 47 ALA B CA 1
ATOM 1652 C C . ALA B 1 47 ? 13.219 -5.41 -4.152 1 89.31 47 ALA B C 1
ATOM 1654 O O . ALA B 1 47 ? 12.758 -5.59 -5.285 1 89.31 47 ALA B O 1
ATOM 1655 N N . LEU B 1 48 ? 12.508 -5.41 -2.998 1 89.44 48 LEU B N 1
ATOM 1656 C CA . LEU B 1 48 ? 11.07 -5.648 -3.008 1 89.44 48 LEU B CA 1
ATOM 1657 C C . LEU B 1 48 ? 10.367 -4.68 -3.953 1 89.44 48 LEU B C 1
ATOM 1659 O O . LEU B 1 48 ? 9.562 -5.098 -4.789 1 89.44 48 LEU B O 1
ATOM 1663 N N . ALA B 1 49 ? 10.703 -3.439 -3.902 1 87 49 ALA B N 1
ATOM 1664 C CA . ALA B 1 49 ? 10.047 -2.398 -4.691 1 87 49 ALA B CA 1
ATOM 1665 C C . ALA B 1 49 ? 10.242 -2.639 -6.184 1 87 49 ALA B C 1
ATOM 1667 O O . ALA B 1 49 ? 9.32 -2.424 -6.977 1 87 49 ALA B O 1
ATOM 1668 N N . THR B 1 50 ? 11.422 -3.062 -6.566 1 92.25 50 THR B N 1
ATOM 1669 C CA . THR B 1 50 ? 11.711 -3.32 -7.973 1 92.25 50 THR B CA 1
ATOM 1670 C C . THR B 1 50 ? 10.898 -4.516 -8.477 1 92.25 50 THR B C 1
ATOM 1672 O O . THR B 1 50 ? 10.352 -4.477 -9.578 1 92.25 50 THR B O 1
ATOM 1675 N N . ARG B 1 51 ? 10.828 -5.531 -7.652 1 93.62 51 ARG B N 1
ATOM 1676 C CA . ARG B 1 51 ? 10.094 -6.734 -8.047 1 93.62 51 ARG B CA 1
ATOM 1677 C C . ARG B 1 51 ? 8.602 -6.465 -8.125 1 93.62 51 ARG B C 1
ATOM 1679 O O . ARG B 1 51 ? 7.934 -6.898 -9.07 1 93.62 51 ARG B O 1
ATOM 1686 N N . ILE B 1 52 ? 8.109 -5.719 -7.176 1 92.19 52 ILE B N 1
ATOM 1687 C CA . ILE B 1 52 ? 6.703 -5.336 -7.195 1 92.19 52 ILE B CA 1
ATOM 1688 C C . ILE B 1 52 ? 6.43 -4.445 -8.406 1 92.19 52 ILE B C 1
ATOM 1690 O O . ILE B 1 52 ? 5.438 -4.641 -9.109 1 92.19 52 ILE B O 1
ATOM 1694 N N . GLY B 1 53 ? 7.297 -3.482 -8.641 1 90.25 53 GLY B N 1
ATOM 1695 C CA . GLY B 1 53 ? 7.145 -2.613 -9.797 1 90.25 53 GLY B CA 1
ATOM 1696 C C . GLY B 1 53 ? 7.164 -3.363 -11.117 1 90.25 53 GLY B C 1
ATOM 1697 O O . GLY B 1 53 ? 6.34 -3.104 -12 1 90.25 53 GLY B O 1
ATOM 1698 N N . ALA B 1 54 ? 8.078 -4.254 -11.281 1 94.38 54 ALA B N 1
ATOM 1699 C CA . ALA B 1 54 ? 8.156 -5.066 -12.492 1 94.38 54 ALA B CA 1
ATOM 1700 C C . ALA B 1 54 ? 6.898 -5.914 -12.664 1 94.38 54 ALA B C 1
ATOM 1702 O O . ALA B 1 54 ? 6.344 -5.996 -13.758 1 94.38 54 ALA B O 1
ATOM 1703 N N . TYR B 1 55 ? 6.473 -6.57 -11.625 1 94.19 55 TYR B N 1
ATOM 1704 C CA . TYR B 1 55 ? 5.238 -7.344 -11.695 1 94.19 55 TYR B CA 1
ATOM 1705 C C . TYR B 1 55 ? 4.09 -6.492 -12.227 1 94.19 55 TYR B C 1
ATOM 1707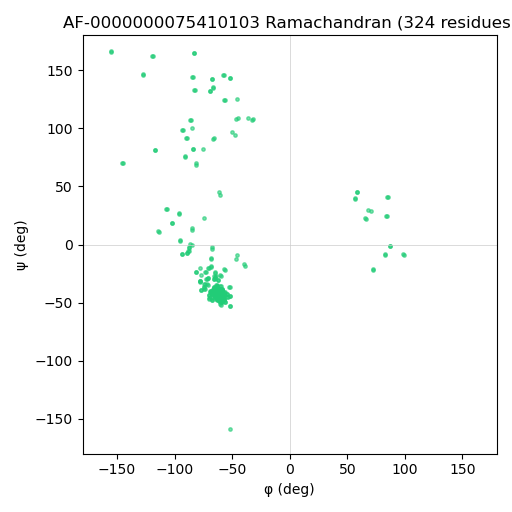 O O . TYR B 1 55 ? 3.396 -6.891 -13.164 1 94.19 55 TYR B O 1
ATOM 1715 N N . LYS B 1 56 ? 3.885 -5.305 -11.57 1 89.69 56 LYS B N 1
ATOM 1716 C CA . LYS B 1 56 ? 2.771 -4.441 -11.953 1 89.69 56 LYS B CA 1
ATOM 1717 C C . LYS B 1 56 ? 2.883 -4.02 -13.414 1 89.69 56 LYS B C 1
ATOM 1719 O O . LYS B 1 56 ? 1.879 -3.977 -14.133 1 89.69 56 LYS B O 1
ATOM 1724 N N . PHE B 1 57 ? 4.031 -3.725 -13.898 1 92.5 57 PHE B N 1
ATOM 1725 C CA . PHE B 1 57 ? 4.258 -3.309 -15.273 1 92.5 57 PHE B CA 1
ATOM 1726 C C . PHE B 1 57 ? 3.803 -4.391 -16.25 1 92.5 57 PHE B C 1
ATOM 1728 O O . PHE B 1 57 ? 3.02 -4.121 -17.156 1 92.5 57 PHE B O 1
ATOM 1735 N N . TYR B 1 58 ? 4.195 -5.57 -16.031 1 94.81 58 TYR B N 1
ATOM 1736 C CA . TYR B 1 58 ? 3.883 -6.656 -16.953 1 94.81 58 TYR B CA 1
ATOM 1737 C C . TYR B 1 58 ? 2.443 -7.125 -16.781 1 94.81 58 TYR B C 1
ATOM 1739 O O . TYR B 1 58 ? 1.765 -7.441 -17.75 1 94.81 58 TYR B O 1
ATOM 1747 N N . PHE B 1 59 ? 2.018 -7.164 -15.57 1 91.75 59 PHE B N 1
ATOM 1748 C CA . PHE B 1 59 ? 0.658 -7.613 -15.297 1 91.75 59 PHE B CA 1
ATOM 1749 C C . PHE B 1 59 ? -0.359 -6.691 -15.961 1 91.75 59 PHE B C 1
ATOM 1751 O O . PHE B 1 59 ? -1.314 -7.16 -16.578 1 91.75 59 PHE B O 1
ATOM 1758 N N . TYR B 1 60 ? -0.132 -5.426 -15.867 1 84.81 60 TYR B N 1
ATOM 1759 C CA . TYR B 1 60 ? -1.085 -4.469 -16.422 1 84.81 60 TYR B CA 1
ATOM 1760 C C . TYR B 1 60 ? -1.074 -4.504 -17.938 1 84.81 60 TYR B C 1
ATOM 1762 O O . TYR B 1 60 ? -2.039 -4.082 -18.578 1 84.81 60 TYR B O 1
ATOM 1770 N N . ARG B 1 61 ? -0.127 -4.957 -18.469 1 89.12 61 ARG B N 1
ATOM 1771 C CA . ARG B 1 61 ? -0.031 -5.102 -19.922 1 89.12 61 ARG B CA 1
ATOM 1772 C C . ARG B 1 61 ? -0.437 -6.504 -20.359 1 89.12 61 ARG B C 1
ATOM 1774 O O . ARG B 1 61 ? -0.218 -6.887 -21.516 1 89.12 61 ARG B O 1
ATOM 1781 N N . HIS B 1 62 ? -0.872 -7.316 -19.453 1 90.5 62 HIS B N 1
ATOM 1782 C CA . HIS B 1 62 ? -1.359 -8.672 -19.688 1 90.5 62 HIS B CA 1
ATOM 1783 C C . HIS B 1 62 ? -0.241 -9.586 -20.172 1 90.5 62 HIS B C 1
ATOM 1785 O O . HIS B 1 62 ? -0.49 -10.523 -20.938 1 90.5 62 HIS B O 1
ATOM 1791 N N . ARG B 1 63 ? 0.931 -9.195 -19.875 1 95.19 63 ARG B N 1
ATOM 1792 C CA . ARG B 1 63 ? 2.094 -10.039 -20.125 1 95.19 63 ARG B CA 1
ATOM 1793 C C . ARG B 1 63 ? 2.422 -10.906 -18.922 1 95.19 63 ARG B C 1
ATOM 1795 O O . ARG B 1 63 ? 3.428 -10.688 -18.25 1 95.19 63 ARG B O 1
ATOM 1802 N N . LEU B 1 64 ? 1.659 -11.93 -18.719 1 95.06 64 LEU B N 1
ATOM 1803 C CA . LEU B 1 64 ? 1.65 -12.734 -17.5 1 95.06 64 LEU B CA 1
ATOM 1804 C C . LEU B 1 64 ? 2.914 -13.586 -17.406 1 95.06 64 LEU B C 1
ATOM 1806 O O . LEU B 1 64 ? 3.41 -13.844 -16.312 1 95.06 64 LEU B O 1
ATOM 1810 N N . GLN B 1 65 ? 3.418 -14.039 -18.562 1 96.88 65 GLN B N 1
ATOM 1811 C CA . GLN B 1 65 ? 4.645 -14.828 -18.578 1 96.88 65 GLN B CA 1
ATOM 1812 C C . GLN B 1 65 ? 5.805 -14.047 -17.969 1 96.88 65 GLN B C 1
ATOM 1814 O O . GLN B 1 65 ? 6.641 -14.617 -17.25 1 96.88 65 GLN B O 1
ATOM 1819 N N . GLU B 1 66 ? 5.855 -12.773 -18.266 1 97.31 66 GLU B N 1
ATOM 1820 C CA . GLU B 1 66 ? 6.918 -11.914 -17.75 1 97.31 66 GLU B CA 1
ATOM 1821 C C . GLU B 1 66 ? 6.621 -11.461 -16.328 1 97.31 66 GLU B C 1
ATOM 1823 O O . GLU B 1 66 ? 7.539 -11.156 -15.562 1 97.31 66 GLU B O 1
ATOM 1828 N N . ALA B 1 67 ? 5.367 -11.438 -15.914 1 96.44 67 ALA B N 1
ATOM 1829 C CA . ALA B 1 67 ? 4.965 -11 -14.578 1 96.44 67 ALA B CA 1
ATOM 1830 C C . ALA B 1 67 ? 5.227 -12.086 -13.547 1 96.44 67 ALA B C 1
ATOM 1832 O O . ALA B 1 67 ? 5.617 -11.789 -12.414 1 96.44 67 ALA B O 1
ATOM 1833 N N . LEU B 1 68 ? 5.129 -13.352 -13.93 1 97.12 68 LEU B N 1
ATOM 1834 C CA . LEU B 1 68 ? 5.102 -14.516 -13.047 1 97.12 68 LEU B CA 1
ATOM 1835 C C . LEU B 1 68 ? 6.375 -14.594 -12.211 1 97.12 68 LEU B C 1
ATOM 1837 O O . LEU B 1 68 ? 6.312 -14.766 -10.992 1 97.12 68 LEU B O 1
ATOM 1841 N N . PRO B 1 69 ? 7.527 -14.406 -12.812 1 97.31 69 PRO B N 1
ATOM 1842 C CA . PRO B 1 69 ? 8.742 -14.531 -12 1 97.31 69 PRO B CA 1
ATOM 1843 C C . PRO B 1 69 ? 8.852 -13.445 -10.938 1 97.31 69 PRO B C 1
ATOM 1845 O O . PRO B 1 69 ? 9.422 -13.68 -9.867 1 97.31 69 PRO B O 1
ATOM 1848 N N . HIS B 1 70 ? 8.32 -12.312 -11.195 1 96.19 70 HIS B N 1
ATOM 1849 C CA . HIS B 1 70 ? 8.383 -11.234 -10.219 1 96.19 70 HIS B CA 1
ATOM 1850 C C . HIS B 1 70 ? 7.426 -11.484 -9.055 1 96.19 70 HIS B C 1
ATOM 1852 O O . HIS B 1 70 ? 7.758 -11.203 -7.902 1 96.19 70 HIS B O 1
ATOM 1858 N N . ALA B 1 71 ? 6.238 -12.031 -9.328 1 95.81 71 ALA B N 1
ATOM 1859 C CA . ALA B 1 71 ? 5.332 -12.445 -8.266 1 95.81 71 ALA B CA 1
ATOM 1860 C C . ALA B 1 71 ? 5.984 -13.484 -7.359 1 95.81 71 ALA B C 1
ATOM 1862 O O . ALA B 1 71 ? 5.906 -13.391 -6.133 1 95.81 71 ALA B O 1
ATOM 1863 N N . PHE B 1 72 ? 6.633 -14.398 -7.996 1 96.69 72 PHE B N 1
ATOM 1864 C CA . PHE B 1 72 ? 7.281 -15.461 -7.242 1 96.69 72 PHE B CA 1
ATOM 1865 C C . PHE B 1 72 ? 8.422 -14.914 -6.398 1 96.69 72 PHE B C 1
ATOM 1867 O O . PHE B 1 72 ? 8.633 -15.344 -5.262 1 96.69 72 PHE B O 1
ATOM 1874 N N . SER B 1 73 ? 9.164 -13.984 -6.938 1 95.5 73 SER B N 1
ATOM 1875 C CA . SER B 1 73 ? 10.258 -13.375 -6.184 1 95.5 73 SER B CA 1
ATOM 1876 C C . SER B 1 73 ? 9.734 -12.656 -4.941 1 95.5 73 SER B C 1
ATOM 1878 O O . SER B 1 73 ? 10.32 -12.766 -3.863 1 95.5 73 SER B O 1
ATOM 1880 N N . VAL B 1 74 ? 8.672 -11.93 -5.094 1 93.06 74 VAL B N 1
ATOM 1881 C CA . VAL B 1 74 ? 8.062 -11.234 -3.961 1 93.06 74 VAL B CA 1
ATOM 1882 C C . VAL B 1 74 ? 7.59 -12.258 -2.926 1 93.06 74 VAL B C 1
ATOM 1884 O O . VAL B 1 74 ? 7.781 -12.062 -1.723 1 93.06 74 VAL B O 1
ATOM 1887 N N . LEU B 1 75 ? 6.988 -13.344 -3.4 1 94.69 75 LEU B N 1
ATOM 1888 C CA . LEU B 1 75 ? 6.547 -14.43 -2.535 1 94.69 75 LEU B CA 1
ATOM 1889 C C . LEU B 1 75 ? 7.711 -14.992 -1.725 1 94.69 75 LEU B C 1
ATOM 1891 O O . LEU B 1 75 ? 7.598 -15.164 -0.509 1 94.69 75 LEU B O 1
ATOM 1895 N N . GLU B 1 76 ? 8.75 -15.227 -2.418 1 94.88 76 GLU B N 1
ATOM 1896 C CA . GLU B 1 76 ? 9.93 -15.781 -1.771 1 94.88 76 GLU B CA 1
ATOM 1897 C C . GLU B 1 76 ? 10.523 -14.805 -0.76 1 94.88 76 GLU B C 1
ATOM 1899 O O . GLU B 1 76 ? 10.953 -15.203 0.324 1 94.88 76 GLU B O 1
ATOM 1904 N N . MET B 1 77 ? 10.602 -13.578 -1.05 1 91.38 77 MET B N 1
ATOM 1905 C CA . MET B 1 77 ? 11.125 -12.562 -0.146 1 91.38 77 MET B CA 1
ATOM 1906 C C . MET B 1 77 ? 10.281 -12.477 1.124 1 91.38 77 MET B C 1
ATOM 1908 O O . MET B 1 77 ? 10.828 -12.398 2.229 1 91.38 77 MET B O 1
ATOM 1912 N N . ALA B 1 78 ? 8.969 -12.5 0.95 1 89.31 78 ALA B N 1
ATOM 1913 C CA . ALA B 1 78 ? 8.07 -12.477 2.102 1 89.31 78 ALA B CA 1
ATOM 1914 C C . ALA B 1 78 ? 8.227 -13.734 2.951 1 89.31 78 ALA B C 1
ATOM 1916 O O . ALA B 1 78 ? 8.281 -13.656 4.184 1 89.31 78 ALA B O 1
ATOM 1917 N N . ALA B 1 79 ? 8.297 -14.891 2.248 1 92.5 79 ALA B N 1
ATOM 1918 C CA . ALA B 1 79 ? 8.469 -16.156 2.957 1 92.5 79 ALA B CA 1
ATOM 1919 C C . ALA B 1 79 ? 9.766 -16.156 3.766 1 92.5 79 ALA B C 1
ATOM 1921 O O . ALA B 1 79 ? 9.781 -16.578 4.922 1 92.5 79 ALA B O 1
ATO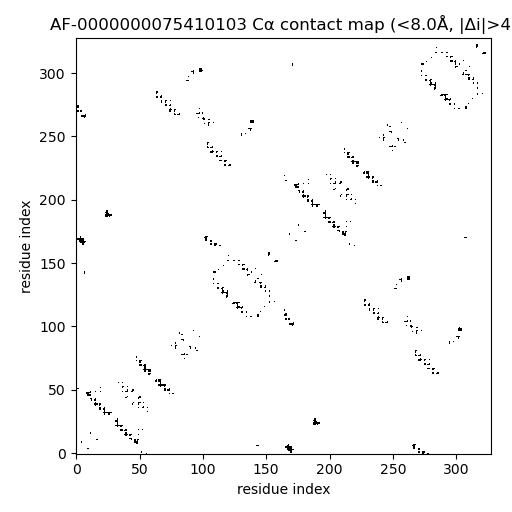M 1922 N N . LYS B 1 80 ? 10.812 -15.719 3.129 1 92.12 80 LYS B N 1
ATOM 1923 C CA . LYS B 1 80 ? 12.109 -15.664 3.799 1 92.12 80 LYS B CA 1
ATOM 1924 C C . LYS B 1 80 ? 12.062 -14.75 5.02 1 92.12 80 LYS B C 1
ATOM 1926 O O . LYS B 1 80 ? 12.555 -15.109 6.09 1 92.12 80 LYS B O 1
ATOM 1931 N N . ARG B 1 81 ? 11.492 -13.648 4.879 1 86.31 81 ARG B N 1
ATOM 1932 C CA . ARG B 1 81 ? 11.375 -12.68 5.969 1 86.31 81 ARG B CA 1
ATOM 1933 C C . ARG B 1 81 ? 10.586 -13.266 7.133 1 86.31 81 ARG B C 1
ATOM 1935 O O . ARG B 1 81 ? 10.875 -12.977 8.297 1 86.31 81 ARG B O 1
ATOM 1942 N N . LEU B 1 82 ? 9.547 -14.031 6.812 1 87.12 82 LEU B N 1
ATOM 1943 C CA . LEU B 1 82 ? 8.648 -14.609 7.805 1 87.12 82 LEU B CA 1
ATOM 1944 C C . LEU B 1 82 ? 9.172 -15.953 8.305 1 87.12 82 LEU B C 1
ATOM 1946 O O . LEU B 1 82 ? 8.539 -16.609 9.141 1 87.12 82 LEU B O 1
ATOM 1950 N N . GLN B 1 83 ? 10.32 -16.375 7.719 1 93.19 83 GLN B N 1
ATOM 1951 C CA . GLN B 1 83 ? 10.922 -17.672 8.055 1 93.19 83 GLN B CA 1
ATOM 1952 C C . GLN B 1 83 ? 9.93 -18.812 7.828 1 93.19 83 GLN B C 1
ATOM 1954 O O . GLN B 1 83 ? 9.805 -19.703 8.664 1 93.19 83 GLN B O 1
ATOM 1959 N N . LEU B 1 84 ? 9.18 -18.672 6.73 1 93.06 84 LEU B N 1
ATOM 1960 C CA . LEU B 1 84 ? 8.242 -19.719 6.324 1 93.06 84 LEU B CA 1
ATOM 1961 C C . LEU B 1 84 ? 8.953 -20.812 5.531 1 93.06 84 LEU B C 1
ATOM 1963 O O . LEU B 1 84 ? 10.078 -20.609 5.062 1 93.06 84 LEU B O 1
ATOM 1967 N N . PRO B 1 85 ? 8.289 -21.938 5.383 1 92.31 85 PRO B N 1
ATOM 1968 C CA . PRO B 1 85 ? 8.828 -22.953 4.461 1 92.31 85 PRO B CA 1
ATOM 1969 C C . PRO B 1 85 ? 9 -22.422 3.041 1 92.31 85 PRO B C 1
ATOM 1971 O O . PRO B 1 85 ? 8.18 -21.625 2.568 1 92.31 85 PRO B O 1
ATOM 1974 N N . HIS B 1 86 ? 10.055 -22.938 2.383 1 89.62 86 HIS B N 1
ATOM 1975 C CA . HIS B 1 86 ? 10.32 -22.5 1.013 1 89.62 86 HIS B CA 1
ATOM 1976 C C . HIS B 1 86 ? 9.18 -22.906 0.082 1 89.62 86 HIS B C 1
ATOM 1978 O O . HIS B 1 86 ? 8.82 -22.172 -0.833 1 89.62 86 HIS B O 1
ATOM 1984 N N . ASP B 1 87 ? 8.648 -24.047 0.402 1 94.31 87 ASP B N 1
ATOM 1985 C CA . ASP B 1 87 ? 7.48 -24.5 -0.342 1 94.31 87 ASP B CA 1
ATOM 1986 C C . ASP B 1 87 ? 6.195 -23.938 0.26 1 94.31 87 ASP B C 1
ATOM 1988 O O . ASP B 1 87 ? 5.758 -24.375 1.326 1 94.31 87 ASP B O 1
ATOM 1992 N N . TRP B 1 88 ? 5.602 -22.938 -0.506 1 94.56 88 TRP B N 1
ATOM 1993 C CA . TRP B 1 88 ? 4.418 -22.266 0.01 1 94.56 88 TRP B CA 1
ATOM 1994 C C . TRP B 1 88 ? 3.309 -23.266 0.329 1 94.56 88 TRP B C 1
ATOM 1996 O O . TRP B 1 88 ? 2.412 -22.969 1.122 1 94.56 88 TRP B O 1
ATOM 2006 N N . ARG B 1 89 ? 3.309 -24.469 -0.249 1 94.75 89 ARG B N 1
ATOM 2007 C CA . ARG B 1 89 ? 2.299 -25.5 -0.013 1 94.75 89 ARG B CA 1
ATOM 2008 C C . ARG B 1 89 ? 2.336 -25.984 1.433 1 94.75 89 ARG B C 1
ATOM 2010 O O . ARG B 1 89 ? 1.335 -26.484 1.954 1 94.75 89 ARG B O 1
ATOM 2017 N N . LEU B 1 90 ? 3.49 -25.812 2.01 1 94.56 90 LEU B N 1
ATOM 2018 C CA . LEU B 1 90 ? 3.697 -26.328 3.361 1 94.56 90 LEU B CA 1
ATOM 2019 C C . LEU B 1 90 ? 3.398 -25.25 4.398 1 94.56 90 LEU B C 1
ATOM 2021 O O . LEU B 1 90 ? 3.406 -25.531 5.602 1 94.56 90 LEU B O 1
ATOM 2025 N N . VAL B 1 91 ? 3.17 -24.047 4.004 1 94.31 91 VAL B N 1
ATOM 2026 C CA . VAL B 1 91 ? 2.881 -22.953 4.922 1 94.31 91 VAL B CA 1
ATOM 2027 C C . VAL B 1 91 ? 1.533 -23.188 5.602 1 94.31 91 VAL B C 1
ATOM 2029 O O . VAL B 1 91 ? 0.573 -23.625 4.957 1 94.31 91 VAL B O 1
ATOM 2032 N N . GLN B 1 92 ? 1.488 -23 6.879 1 91.5 92 GLN B N 1
ATOM 2033 C CA . GLN B 1 92 ? 0.275 -23.172 7.672 1 91.5 92 GLN B CA 1
ATOM 2034 C C . GLN B 1 92 ? -0.131 -21.875 8.352 1 91.5 92 GLN B C 1
ATOM 2036 O O . GLN B 1 92 ? 0.683 -20.953 8.492 1 91.5 92 GLN B O 1
ATOM 2041 N N . GLY B 1 93 ? -1.467 -21.828 8.797 1 88.75 93 GLY B N 1
ATOM 2042 C CA . GLY B 1 93 ? -2.045 -20.625 9.367 1 88.75 93 GLY B CA 1
ATOM 2043 C C . GLY B 1 93 ? -1.325 -20.141 10.609 1 88.75 93 GLY B C 1
ATOM 2044 O O . GLY B 1 93 ? -1.311 -18.953 10.906 1 88.75 93 GLY B O 1
ATOM 2045 N N . HIS B 1 94 ? -0.698 -21.109 11.297 1 87.25 94 HIS B N 1
ATOM 2046 C CA . HIS B 1 94 ? -0.076 -20.734 12.562 1 87.25 94 HIS B CA 1
ATOM 2047 C C . HIS B 1 94 ? 1.351 -20.25 12.344 1 87.25 94 HIS B C 1
ATOM 2049 O O . HIS B 1 94 ? 1.986 -19.75 13.281 1 87.25 94 HIS B O 1
ATOM 2055 N N . HIS B 1 95 ? 1.908 -20.312 11.125 1 89.06 95 HIS B N 1
ATOM 2056 C CA . HIS B 1 95 ? 3.283 -19.906 10.852 1 89.06 95 HIS B CA 1
ATOM 2057 C C . HIS B 1 95 ? 3.443 -18.406 10.938 1 89.06 95 HIS B C 1
ATOM 2059 O O . HIS B 1 95 ? 4.543 -17.906 11.188 1 89.06 95 HIS B O 1
ATOM 2065 N N . ALA B 1 96 ? 2.428 -17.688 10.672 1 84.19 96 ALA B N 1
ATOM 2066 C CA . ALA B 1 96 ? 2.426 -16.234 10.719 1 84.19 96 ALA B CA 1
ATOM 2067 C C . ALA B 1 96 ? 1.019 -15.695 10.953 1 84.19 96 ALA B C 1
ATOM 2069 O O . ALA B 1 96 ? 0.047 -16.453 10.945 1 84.19 96 ALA B O 1
ATOM 2070 N N . ASP B 1 97 ? 0.891 -14.523 11.273 1 78.19 97 ASP B N 1
ATOM 2071 C CA . ASP B 1 97 ? -0.41 -13.891 11.461 1 78.19 97 ASP B CA 1
ATOM 2072 C C . ASP B 1 97 ? -0.99 -13.414 10.133 1 78.19 97 ASP B C 1
ATOM 2074 O O . ASP B 1 97 ? -0.934 -12.227 9.82 1 78.19 97 ASP B O 1
ATOM 2078 N N . PHE B 1 98 ? -1.586 -14.367 9.461 1 77.19 98 PHE B N 1
ATOM 2079 C CA . PHE B 1 98 ? -2.115 -14.086 8.133 1 77.19 98 PHE B CA 1
ATOM 2080 C C . PHE B 1 98 ? -3.426 -13.312 8.227 1 77.19 98 PHE B C 1
ATOM 2082 O O . PHE B 1 98 ? -3.914 -12.789 7.223 1 77.19 98 PHE B O 1
ATOM 2089 N N . ASP B 1 99 ? -4.113 -13.492 9.344 1 62.09 99 ASP B N 1
ATOM 2090 C CA . ASP B 1 99 ? -5.418 -12.867 9.531 1 62.09 99 ASP B CA 1
ATOM 2091 C C . ASP B 1 99 ? -5.277 -11.367 9.805 1 62.09 99 ASP B C 1
ATOM 2093 O O . ASP B 1 99 ? -6.25 -10.703 10.156 1 62.09 99 ASP B O 1
ATOM 2097 N N . GLN B 1 100 ? -4.332 -11 9.422 1 53.31 100 GLN B N 1
ATOM 2098 C CA . GLN B 1 100 ? -3.855 -9.711 9.914 1 53.31 100 GLN B CA 1
ATOM 2099 C C . GLN B 1 100 ? -4.934 -8.633 9.773 1 53.31 100 GLN B C 1
ATOM 2101 O O . GLN B 1 100 ? -5.902 -8.812 9.031 1 53.31 100 GLN B O 1
ATOM 2106 N N . ILE B 1 101 ? -4.238 -7.328 9.797 1 53.97 101 ILE B N 1
ATOM 2107 C CA . ILE B 1 101 ? -4.074 -5.992 10.367 1 53.97 101 ILE B CA 1
ATOM 2108 C C . ILE B 1 101 ? -5.043 -5.023 9.703 1 53.97 101 ILE B C 1
ATOM 2110 O O . ILE B 1 101 ? -5.23 -5.062 8.484 1 53.97 101 ILE B O 1
ATOM 2114 N N . GLU B 1 102 ? -6.121 -4.762 10.406 1 62.62 102 GLU B N 1
ATOM 2115 C CA . GLU B 1 102 ? -6.934 -3.6 10.055 1 62.62 102 GLU B CA 1
ATOM 2116 C C . GLU B 1 102 ? -6.07 -2.469 9.5 1 62.62 102 GLU B C 1
ATOM 2118 O O . GLU B 1 102 ? -5.273 -1.877 10.234 1 62.62 102 GLU B O 1
ATOM 2123 N N . PRO B 1 103 ? -6.199 -2.279 8.141 1 71.88 103 PRO B N 1
ATOM 2124 C CA . PRO B 1 103 ? -5.289 -1.312 7.527 1 71.88 103 PRO B CA 1
ATOM 2125 C C . PRO B 1 103 ? -5.574 0.125 7.953 1 71.88 103 PRO B C 1
ATOM 2127 O O . PRO B 1 103 ? -4.715 0.999 7.809 1 71.88 103 PRO B O 1
ATOM 2130 N N . TRP B 1 104 ? -6.695 0.345 8.578 1 79.81 104 TRP B N 1
ATOM 2131 C CA . TRP B 1 104 ? -7.156 1.714 8.781 1 79.81 104 TRP B CA 1
ATOM 2132 C C . TRP B 1 104 ? -6.34 2.406 9.867 1 79.81 104 TRP B C 1
ATOM 2134 O O . TRP B 1 104 ? -6.004 3.586 9.742 1 79.81 104 TRP B O 1
ATOM 2144 N N . PRO B 1 105 ? -5.945 1.702 10.914 1 83.25 105 PRO B N 1
ATOM 2145 C CA . PRO B 1 105 ? -5.109 2.391 11.898 1 83.25 105 PRO B CA 1
ATOM 2146 C C . PRO B 1 105 ? -3.775 2.857 11.312 1 83.25 105 PRO B C 1
ATOM 2148 O O . PRO B 1 105 ? -3.316 3.961 11.617 1 83.25 105 PRO B O 1
ATOM 2151 N N . ARG B 1 106 ? -3.205 2.07 10.5 1 81.38 106 ARG B N 1
ATOM 2152 C CA . ARG B 1 106 ? -1.957 2.467 9.859 1 81.38 106 ARG B CA 1
ATOM 2153 C C . ARG B 1 106 ? -2.184 3.623 8.891 1 81.38 106 ARG B C 1
ATOM 2155 O O . ARG B 1 106 ? -1.383 4.559 8.828 1 81.38 106 ARG B O 1
ATOM 2162 N N . LEU B 1 107 ? -3.279 3.525 8.133 1 84.62 107 LEU B N 1
ATOM 2163 C CA . LEU B 1 107 ? -3.604 4.625 7.23 1 84.62 107 LEU B CA 1
ATOM 2164 C C . LEU B 1 107 ? -3.814 5.922 8 1 84.62 107 LEU B C 1
ATOM 2166 O O . LEU B 1 107 ? -3.4 6.992 7.551 1 84.62 107 LEU B O 1
ATOM 2170 N N . PHE B 1 108 ? -4.48 5.832 9.109 1 90.5 108 PHE B N 1
ATOM 2171 C CA . PHE B 1 108 ? -4.688 6.996 9.961 1 90.5 108 PHE B CA 1
ATOM 2172 C C . PHE B 1 108 ? -3.354 7.629 10.344 1 90.5 108 PHE B C 1
ATOM 2174 O O . PHE B 1 108 ? -3.18 8.844 10.219 1 90.5 108 PHE B O 1
ATOM 2181 N N . LEU B 1 109 ? -2.453 6.805 10.797 1 90.19 109 LEU B N 1
ATOM 2182 C CA . LEU B 1 109 ? -1.147 7.301 11.219 1 90.19 109 LEU B CA 1
ATOM 2183 C C . LEU B 1 109 ? -0.383 7.891 10.039 1 90.19 109 LEU B C 1
ATOM 2185 O O . LEU B 1 109 ? 0.243 8.945 10.172 1 90.19 109 LEU B O 1
ATOM 2189 N N . GLN B 1 110 ? -0.405 7.223 8.891 1 89.44 110 GLN B N 1
ATOM 2190 C CA . GLN B 1 110 ? 0.27 7.723 7.695 1 89.44 110 GLN B CA 1
ATOM 2191 C C . GLN B 1 110 ? -0.294 9.07 7.27 1 89.44 110 GLN B C 1
ATOM 2193 O O . GLN B 1 110 ? 0.459 9.984 6.922 1 89.44 110 GLN B O 1
ATOM 2198 N N . ALA B 1 111 ? -1.674 9.141 7.281 1 93.31 111 ALA B N 1
ATOM 2199 C CA . ALA B 1 111 ? -2.324 10.398 6.906 1 93.31 111 ALA B CA 1
ATOM 2200 C C . ALA B 1 111 ? -2 11.5 7.902 1 93.31 111 ALA B C 1
ATOM 2202 O O . ALA B 1 111 ? -1.805 12.656 7.516 1 93.31 111 ALA B O 1
ATOM 2203 N N . LEU B 1 112 ? -1.923 11.18 9.188 1 95.38 112 LEU B N 1
ATOM 2204 C CA . LEU B 1 112 ? -1.582 12.141 10.227 1 95.38 112 LEU B CA 1
ATOM 2205 C C . LEU B 1 112 ? -0.154 12.648 10.047 1 95.38 112 LEU B C 1
ATOM 2207 O O . LEU B 1 112 ? 0.114 13.836 10.227 1 95.38 112 LEU B O 1
ATOM 2211 N N . ILE B 1 113 ? 0.768 11.797 9.648 1 93.06 113 ILE B N 1
ATOM 2212 C CA . ILE B 1 113 ? 2.156 12.156 9.383 1 93.06 113 ILE B CA 1
ATOM 2213 C C . ILE B 1 113 ? 2.234 13.062 8.164 1 93.06 113 ILE B C 1
ATOM 2215 O O . ILE B 1 113 ? 2.896 14.102 8.188 1 93.06 113 ILE B O 1
ATOM 2219 N N . ALA B 1 114 ? 1.556 12.656 7.105 1 94 114 ALA B N 1
ATOM 2220 C CA . ALA B 1 114 ? 1.52 13.484 5.898 1 94 114 ALA B CA 1
ATOM 2221 C C . ALA B 1 114 ? 0.965 14.867 6.199 1 94 114 ALA B C 1
ATOM 2223 O O . ALA B 1 114 ? 1.535 15.875 5.773 1 94 114 ALA B O 1
ATOM 2224 N N . TYR B 1 115 ? -0.141 14.914 6.934 1 96.31 115 TYR B N 1
ATOM 2225 C CA . TYR B 1 115 ? -0.79 16.156 7.344 1 96.31 115 TYR B CA 1
ATOM 2226 C C . TYR B 1 115 ? 0.157 17.016 8.172 1 96.31 115 TYR B C 1
ATOM 2228 O O . TYR B 1 115 ? 0.344 18.203 7.871 1 96.31 115 TYR B O 1
ATOM 2236 N N . GLY B 1 116 ? 0.761 16.422 9.141 1 96.62 116 GLY B N 1
ATOM 2237 C CA . GLY B 1 116 ? 1.685 17.156 10 1 96.62 116 GLY B CA 1
ATOM 2238 C C . GLY B 1 116 ? 2.902 17.672 9.266 1 96.62 116 GLY B C 1
ATOM 2239 O O . GLY B 1 116 ? 3.332 18.812 9.484 1 96.62 116 GLY B O 1
ATOM 2240 N N . TYR B 1 117 ? 3.465 16.875 8.398 1 93.94 117 TYR B N 1
ATOM 2241 C CA . TYR B 1 117 ? 4.633 17.266 7.617 1 93.94 117 TYR B CA 1
ATOM 2242 C C . TYR B 1 117 ? 4.316 18.469 6.723 1 93.94 117 TYR B C 1
ATOM 2244 O O . TYR B 1 117 ? 5.074 19.438 6.68 1 93.94 117 TYR B O 1
ATOM 2252 N N . CYS B 1 118 ? 3.199 18.391 5.996 1 94.75 118 CYS B N 1
ATOM 2253 C CA . CYS B 1 118 ? 2.793 19.5 5.133 1 94.75 118 CYS B CA 1
ATOM 2254 C C . CYS B 1 118 ? 2.629 20.781 5.934 1 94.75 118 CYS B C 1
ATOM 2256 O O . CYS B 1 118 ? 3.123 21.828 5.531 1 94.75 118 CYS B O 1
ATOM 2258 N N . LEU B 1 119 ? 1.966 20.703 7.09 1 95.81 119 LEU B N 1
ATOM 2259 C CA . LEU B 1 119 ? 1.736 21.875 7.93 1 95.81 119 LEU B CA 1
ATOM 2260 C C . LEU B 1 119 ? 3.059 22.5 8.359 1 95.81 119 LEU B C 1
ATOM 2262 O O . LEU B 1 119 ? 3.244 23.703 8.25 1 95.81 119 LEU B O 1
ATOM 2266 N N . ALA B 1 120 ? 3.947 21.625 8.812 1 93.5 120 ALA B N 1
ATOM 2267 C CA . ALA B 1 120 ? 5.23 22.125 9.305 1 93.5 120 ALA B CA 1
ATOM 2268 C C . ALA B 1 120 ? 6.008 22.828 8.203 1 93.5 120 ALA B C 1
ATOM 2270 O O . ALA B 1 120 ? 6.562 23.922 8.414 1 93.5 120 ALA B O 1
ATOM 2271 N N . ARG B 1 121 ? 6 22.297 7.023 1 92.19 121 ARG B N 1
ATOM 2272 C CA . ARG B 1 121 ? 6.754 22.844 5.902 1 92.19 121 ARG B CA 1
ATOM 2273 C C . ARG B 1 121 ? 6.098 24.125 5.383 1 92.19 121 ARG B C 1
ATOM 2275 O O . ARG B 1 121 ? 6.754 24.953 4.758 1 92.19 121 ARG B O 1
ATOM 2282 N N . LEU 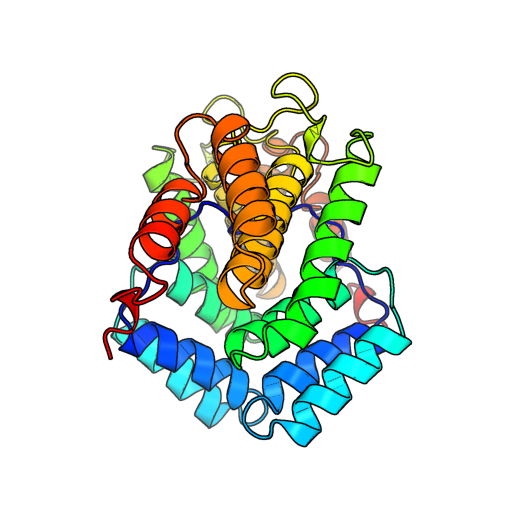B 1 122 ? 4.824 24.266 5.625 1 94.38 122 LEU B N 1
ATOM 2283 C CA . LEU B 1 122 ? 4.09 25.469 5.227 1 94.38 122 LEU B CA 1
ATOM 2284 C C . LEU B 1 122 ? 4.199 26.547 6.289 1 94.38 122 LEU B C 1
ATOM 2286 O O . LEU B 1 122 ? 3.578 27.609 6.172 1 94.38 122 LEU B O 1
ATOM 2290 N N . GLY B 1 123 ? 4.914 26.25 7.371 1 92.94 123 GLY B N 1
ATOM 2291 C CA . GLY B 1 123 ? 5.18 27.266 8.391 1 92.94 123 GLY B CA 1
ATOM 2292 C C . GLY B 1 123 ? 4.246 27.156 9.578 1 92.94 123 GLY B C 1
ATOM 2293 O O . GLY B 1 123 ? 4.367 27.938 10.539 1 92.94 123 GLY B O 1
ATOM 2294 N N . ARG B 1 124 ? 3.268 26.359 9.477 1 94.88 124 ARG B N 1
ATOM 2295 C CA . ARG B 1 124 ? 2.41 26.094 10.625 1 94.88 124 ARG B CA 1
ATOM 2296 C C . ARG B 1 124 ? 3.043 25.047 11.547 1 94.88 124 ARG B C 1
ATOM 2298 O O . ARG B 1 124 ? 2.486 23.969 11.742 1 94.88 124 ARG B O 1
ATOM 2305 N N . LEU B 1 125 ? 4.086 25.438 12.188 1 93.75 125 LEU B N 1
ATOM 2306 C CA . LEU B 1 125 ? 5.02 24.547 12.867 1 93.75 125 LEU B CA 1
ATOM 2307 C C . LEU B 1 125 ? 4.367 23.906 14.094 1 93.75 125 LEU B C 1
ATOM 2309 O O . LEU B 1 125 ? 4.527 22.703 14.328 1 93.75 125 LEU B O 1
ATOM 2313 N N . GLU B 1 126 ? 3.686 24.688 14.883 1 94.62 126 GLU B N 1
ATOM 2314 C CA . GLU B 1 126 ? 3.09 24.172 16.109 1 94.62 126 GLU B CA 1
ATOM 2315 C C . GLU B 1 126 ? 2.086 23.062 15.82 1 94.62 126 GLU B C 1
ATOM 2317 O O . GLU B 1 126 ? 2.148 21.984 16.422 1 94.62 126 GLU B O 1
ATOM 2322 N N . GLU B 1 127 ? 1.176 23.375 14.922 1 95.69 127 GLU B N 1
ATOM 2323 C CA . GLU B 1 127 ? 0.167 22.375 14.57 1 95.69 127 GLU B CA 1
ATOM 2324 C C . GLU B 1 127 ? 0.799 21.172 13.891 1 95.69 127 GLU B C 1
ATOM 2326 O O . GLU B 1 127 ? 0.407 20.031 14.148 1 95.69 127 GLU B O 1
ATOM 2331 N N . GLY B 1 128 ? 1.729 21.375 12.945 1 96.25 128 GLY B N 1
ATOM 2332 C CA . GLY B 1 128 ? 2.418 20.297 12.273 1 96.25 128 GLY B CA 1
ATOM 2333 C C . GLY B 1 128 ? 3.17 19.375 13.227 1 96.25 128 GLY B C 1
ATOM 2334 O O . GLY B 1 128 ? 3.057 18.156 13.141 1 96.25 128 GLY B O 1
ATOM 2335 N N . ARG B 1 129 ? 3.889 20 14.156 1 94.81 129 ARG B N 1
ATOM 2336 C CA . ARG B 1 129 ? 4.645 19.234 15.148 1 94.81 129 ARG B CA 1
ATOM 2337 C C . ARG B 1 129 ? 3.711 18.438 16.047 1 94.81 129 ARG B C 1
ATOM 2339 O O . ARG B 1 129 ? 4.02 17.297 16.422 1 94.81 129 ARG B O 1
ATOM 2346 N N . ALA B 1 130 ? 2.633 19.062 16.422 1 96.25 130 ALA B N 1
ATOM 2347 C CA . ALA B 1 130 ? 1.665 18.375 17.281 1 96.25 130 ALA B CA 1
ATOM 2348 C C . ALA B 1 130 ? 1.121 17.125 16.594 1 96.25 130 ALA B C 1
ATOM 2350 O O . ALA B 1 130 ? 0.952 16.094 17.234 1 96.25 130 ALA B O 1
ATOM 2351 N N . ALA B 1 131 ? 0.771 17.20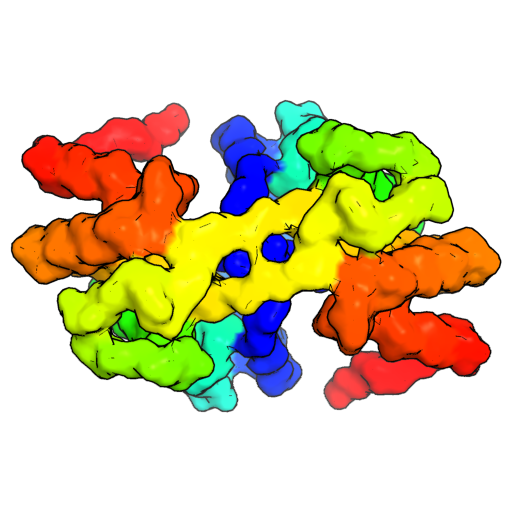3 15.32 1 96.62 131 ALA B N 1
ATOM 2352 C CA . ALA B 1 131 ? 0.26 16.062 14.562 1 96.62 131 ALA B CA 1
ATOM 2353 C C . ALA B 1 131 ? 1.299 14.953 14.477 1 96.62 131 ALA B C 1
ATOM 2355 O O . ALA B 1 131 ? 0.976 13.781 14.68 1 96.62 131 ALA B O 1
ATOM 2356 N N . LEU B 1 132 ? 2.52 15.289 14.203 1 95.44 132 LEU B N 1
ATOM 2357 C CA . LEU B 1 132 ? 3.6 14.312 14.125 1 95.44 132 LEU B CA 1
ATOM 2358 C C . LEU B 1 132 ? 3.854 13.664 15.484 1 95.44 132 LEU B C 1
ATOM 2360 O O . LEU B 1 132 ? 4.078 12.453 15.562 1 95.44 132 LEU B O 1
ATOM 2364 N N . ALA B 1 133 ? 3.85 14.469 16.516 1 95.25 133 ALA B N 1
ATOM 2365 C CA . ALA B 1 133 ? 4.031 13.953 17.859 1 95.25 133 ALA B CA 1
ATOM 2366 C C . ALA B 1 133 ? 2.916 12.977 18.234 1 95.25 133 ALA B C 1
ATOM 2368 O O . ALA B 1 133 ? 3.162 11.961 18.891 1 95.25 133 ALA B O 1
ATOM 2369 N N . LYS B 1 134 ? 1.711 13.336 17.828 1 96 134 LYS B N 1
ATOM 2370 C CA . LYS B 1 134 ? 0.584 12.445 18.062 1 96 134 LYS B CA 1
ATOM 2371 C C . LYS B 1 134 ? 0.768 11.117 17.328 1 96 134 LYS B C 1
ATOM 2373 O O . LYS B 1 134 ? 0.506 10.055 17.891 1 96 134 LYS B O 1
ATOM 2378 N N . ALA B 1 135 ? 1.125 11.172 16.078 1 93.56 135 ALA B N 1
ATOM 2379 C CA . ALA B 1 135 ? 1.398 9.953 15.32 1 93.56 135 ALA B CA 1
ATOM 2380 C C . ALA B 1 135 ? 2.443 9.094 16.016 1 93.56 135 ALA B C 1
ATOM 2382 O O . ALA B 1 135 ? 2.307 7.867 16.094 1 93.56 135 ALA B O 1
ATOM 2383 N N . MET B 1 136 ? 3.504 9.773 16.531 1 91.19 136 MET B N 1
ATOM 2384 C CA . MET B 1 136 ? 4.57 9.07 17.234 1 91.19 136 MET B CA 1
ATOM 2385 C C . MET B 1 136 ? 4.035 8.414 18.516 1 91.19 136 MET B C 1
ATOM 2387 O O . MET B 1 136 ? 4.441 7.309 18.859 1 91.19 136 MET B O 1
ATOM 2391 N N . GLU B 1 137 ? 3.227 9.086 19.203 1 92.94 137 GLU B N 1
ATOM 2392 C CA . GLU B 1 137 ? 2.609 8.57 20.422 1 92.94 137 GLU B CA 1
ATOM 2393 C C . GLU B 1 137 ? 1.797 7.312 20.141 1 92.94 137 GLU B C 1
ATOM 2395 O O . GLU B 1 137 ? 1.839 6.355 20.922 1 92.94 137 GLU B O 1
ATOM 2400 N N . LEU B 1 138 ? 1.028 7.332 19.094 1 91.56 138 LEU B N 1
ATOM 2401 C CA . LEU B 1 138 ? 0.123 6.234 18.766 1 91.56 138 LEU B CA 1
ATOM 2402 C C . LEU B 1 138 ? 0.884 5.074 18.141 1 91.56 138 LEU B C 1
ATOM 2404 O O . LEU B 1 138 ? 0.478 3.916 18.281 1 91.56 138 LEU B O 1
ATOM 2408 N N . ASP B 1 139 ? 1.92 5.422 17.453 1 85.69 139 ASP B N 1
ATOM 2409 C CA . ASP B 1 139 ? 2.75 4.43 16.766 1 85.69 139 ASP B CA 1
ATOM 2410 C C . ASP B 1 139 ? 3.871 3.939 17.688 1 85.69 139 ASP B C 1
ATOM 2412 O O . ASP B 1 139 ? 4.977 4.488 17.672 1 85.69 139 ASP B O 1
ATOM 2416 N N . SER B 1 140 ? 3.533 2.863 18.375 1 80.38 140 SER B N 1
ATOM 2417 C CA . SER B 1 140 ? 4.547 2.357 19.297 1 80.38 140 SER B CA 1
ATOM 2418 C C . SER B 1 140 ? 5.8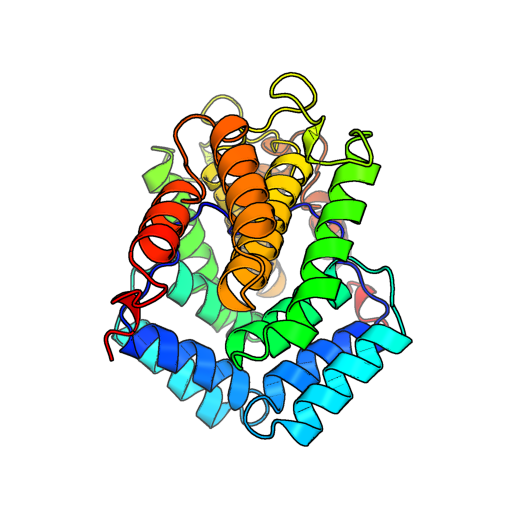52 2.055 18.578 1 80.38 140 SER B C 1
ATOM 2420 O O . SER B 1 140 ? 5.852 1.389 17.531 1 80.38 140 SER B O 1
ATOM 2422 N N . GLY B 1 141 ? 6.984 2.639 19 1 78.38 141 GLY B N 1
ATOM 2423 C CA . GLY B 1 141 ? 8.305 2.408 18.422 1 78.38 141 GLY B CA 1
ATOM 2424 C C . GLY B 1 141 ? 8.609 3.307 17.25 1 78.38 141 GLY B C 1
ATOM 2425 O O . GLY B 1 141 ? 9.625 3.125 16.562 1 78.38 141 GLY B O 1
ATOM 2426 N N . ASP B 1 142 ? 7.703 4.184 16.812 1 83.5 142 ASP B N 1
ATOM 2427 C CA . ASP B 1 142 ? 7.883 5.129 15.719 1 83.5 142 ASP B CA 1
ATOM 2428 C C . ASP B 1 142 ? 8.227 4.406 14.414 1 83.5 142 ASP B C 1
ATOM 2430 O O . ASP B 1 142 ? 9.203 4.746 13.75 1 83.5 142 ASP B O 1
ATOM 2434 N N . LYS B 1 143 ? 7.461 3.383 14.227 1 76.75 143 LYS B N 1
ATOM 2435 C CA . LYS B 1 143 ? 7.703 2.52 13.078 1 76.75 143 LYS B CA 1
ATOM 2436 C C . LYS B 1 143 ? 7.531 3.285 11.766 1 76.75 143 LYS B C 1
ATOM 2438 O O . LYS B 1 143 ? 8.195 2.984 10.773 1 76.75 143 LYS B O 1
ATOM 2443 N N . LEU B 1 144 ? 6.605 4.34 11.742 1 80.31 144 LEU B N 1
ATOM 2444 C CA . LEU B 1 144 ? 6.316 5.09 10.523 1 80.31 144 LEU B CA 1
ATOM 2445 C C . LEU B 1 144 ? 7.266 6.277 10.383 1 80.31 144 LEU B C 1
ATOM 2447 O O . LEU B 1 144 ? 7.297 6.926 9.336 1 80.31 144 LEU B O 1
ATOM 2451 N N . GLY B 1 145 ? 8.102 6.559 11.414 1 83.31 145 GLY B N 1
ATOM 2452 C CA . GLY B 1 145 ? 9.188 7.516 11.297 1 83.31 145 GLY B CA 1
ATOM 2453 C C . GLY B 1 145 ? 8.75 8.953 11.516 1 83.31 145 GLY B C 1
ATOM 2454 O O . GLY B 1 145 ? 9.359 9.883 10.984 1 83.31 145 GLY B O 1
ATOM 2455 N N . ALA B 1 146 ? 7.664 9.125 12.25 1 89.25 146 ALA B N 1
ATOM 2456 C CA . ALA B 1 146 ? 7.242 10.484 12.57 1 89.25 146 ALA B CA 1
ATOM 2457 C C . ALA B 1 146 ? 8.32 11.227 13.359 1 89.25 146 ALA B C 1
ATOM 2459 O O . ALA B 1 146 ? 8.508 12.43 13.188 1 89.25 146 ALA B O 1
ATOM 2460 N N . GLY B 1 147 ? 9.008 10.508 14.219 1 88.94 147 GLY B N 1
ATOM 2461 C CA . GLY B 1 147 ? 10.055 11.094 15.039 1 88.94 147 GLY B CA 1
ATOM 2462 C C . GLY B 1 147 ? 11.172 11.719 14.227 1 88.94 147 GLY B C 1
ATOM 2463 O O . GLY B 1 147 ? 11.648 12.812 14.547 1 88.94 147 GLY B O 1
ATOM 2464 N N . ARG B 1 148 ? 11.602 11.023 13.234 1 87.69 148 ARG B N 1
ATOM 2465 C CA . ARG B 1 148 ? 12.641 11.555 12.352 1 87.69 148 ARG B CA 1
ATOM 2466 C C . ARG B 1 148 ? 12.211 12.883 11.734 1 87.69 148 ARG B C 1
ATOM 2468 O O . ARG B 1 148 ? 13.016 13.812 11.625 1 87.69 148 ARG B O 1
ATOM 2475 N N . LEU B 1 149 ? 11 12.992 11.32 1 88.94 149 LEU B N 1
ATOM 2476 C CA . LEU B 1 149 ? 10.477 14.203 10.695 1 88.94 149 LEU B CA 1
ATOM 2477 C C . LEU B 1 149 ? 10.43 15.352 11.703 1 88.94 149 LEU B C 1
ATOM 2479 O O . LEU B 1 149 ? 10.688 16.5 11.352 1 88.94 149 LEU B O 1
ATOM 2483 N N . ILE B 1 150 ? 10.078 15 12.922 1 89.31 150 ILE B N 1
ATOM 2484 C CA . ILE B 1 150 ? 10.07 16 13.977 1 89.31 150 ILE B CA 1
ATOM 2485 C C . ILE B 1 150 ? 11.477 16.594 14.148 1 89.31 150 ILE B C 1
ATOM 2487 O O . ILE B 1 150 ? 11.633 17.812 14.273 1 89.31 150 ILE B O 1
ATOM 2491 N N . GLY B 1 151 ? 12.43 15.727 14.141 1 87.56 151 GLY B N 1
ATOM 2492 C CA . GLY B 1 151 ? 13.812 16.188 14.219 1 87.56 151 GLY B CA 1
ATOM 2493 C C . GLY B 1 151 ? 14.18 17.141 13.102 1 87.56 151 GLY B C 1
ATOM 2494 O O . GLY B 1 151 ? 14.836 18.156 13.336 1 87.56 151 GLY B O 1
ATOM 2495 N N . VAL B 1 152 ? 13.797 16.859 11.891 1 83.44 152 VAL B N 1
ATOM 2496 C CA . VAL B 1 152 ? 14.086 17.688 10.719 1 83.44 152 VAL B CA 1
ATOM 2497 C C . VAL B 1 152 ? 13.438 19.047 10.891 1 83.44 152 VAL B C 1
ATOM 2499 O O . VAL B 1 152 ? 14.07 20.078 10.625 1 83.44 152 VAL B O 1
ATOM 2502 N N . ILE B 1 153 ? 12.219 19.062 11.273 1 82.56 153 ILE B N 1
ATOM 2503 C CA . ILE B 1 153 ? 11.445 20.297 11.438 1 82.56 153 ILE B CA 1
ATOM 2504 C C . ILE B 1 153 ? 12.078 21.156 12.523 1 82.56 153 ILE B C 1
ATOM 2506 O O . ILE B 1 153 ? 12.211 22.375 12.359 1 82.56 153 ILE B O 1
ATOM 2510 N N . ASP B 1 154 ? 12.445 20.484 13.617 1 82.5 154 ASP B N 1
ATOM 2511 C CA . ASP B 1 154 ? 13.008 21.203 14.75 1 82.5 154 ASP B CA 1
ATOM 2512 C C . ASP B 1 154 ? 14.344 21.844 14.391 1 82.5 154 ASP B C 1
ATOM 2514 O O . ASP B 1 154 ? 14.719 22.875 14.953 1 82.5 154 ASP B O 1
ATOM 2518 N N . ARG B 1 155 ? 15.062 21.25 13.453 1 77.5 155 ARG B N 1
ATOM 2519 C CA . ARG B 1 155 ? 16.359 21.781 13.039 1 77.5 155 ARG B CA 1
ATOM 2520 C C . ARG B 1 155 ? 16.203 22.859 11.977 1 77.5 155 ARG B C 1
ATOM 2522 O O . ARG B 1 155 ? 17.188 23.484 11.555 1 77.5 155 ARG B O 1
ATOM 2529 N N . GLY B 1 156 ? 15.039 23.484 11.648 1 70.06 156 GLY B N 1
ATOM 2530 C CA . GLY B 1 156 ? 14.812 24.578 10.711 1 70.06 156 GLY B CA 1
ATOM 2531 C C . GLY B 1 156 ? 14.648 24.109 9.273 1 70.06 156 GLY B C 1
ATOM 2532 O O . GLY B 1 156 ? 14.906 24.859 8.336 1 70.06 156 GLY B O 1
ATOM 2533 N N . GLY B 1 157 ? 13.836 22.859 9 1 60.47 157 GLY B N 1
ATOM 2534 C CA . GLY B 1 157 ? 13.352 22.359 7.719 1 60.47 157 GLY B CA 1
ATOM 2535 C C . GLY B 1 157 ? 14.453 21.781 6.852 1 60.47 157 GLY B C 1
ATOM 2536 O O . GLY B 1 157 ? 14.227 21.453 5.684 1 60.47 157 GLY B O 1
ATOM 2537 N N . ARG B 1 158 ? 15.867 22.188 7.098 1 47.47 158 ARG B N 1
ATOM 2538 C CA . ARG B 1 158 ? 16.938 21.781 6.188 1 47.47 158 ARG B CA 1
ATOM 2539 C C . ARG B 1 158 ? 17.062 20.266 6.129 1 47.47 158 ARG B C 1
ATOM 2541 O O . ARG B 1 158 ? 17.562 19.641 7.066 1 47.47 158 ARG B O 1
ATOM 2548 N N . ASP B 1 159 ? 16.094 19.625 6.023 1 46.84 159 ASP B N 1
ATOM 2549 C CA . ASP B 1 159 ? 16.203 18.172 5.883 1 46.84 159 ASP B CA 1
ATOM 2550 C C . ASP B 1 159 ? 17.25 17.812 4.828 1 46.84 159 ASP B C 1
ATOM 2552 O O . ASP B 1 159 ? 17.203 18.312 3.705 1 46.84 159 ASP B O 1
ATOM 2556 N N . ASP B 1 160 ? 18.469 17.562 5.258 1 38.28 160 ASP B N 1
ATOM 2557 C CA . ASP B 1 160 ? 19.531 16.953 4.457 1 38.28 160 ASP B CA 1
ATOM 2558 C C . ASP B 1 160 ? 18.969 15.844 3.561 1 38.28 160 ASP B C 1
ATOM 2560 O O . ASP B 1 160 ? 19.734 15.109 2.932 1 38.28 160 ASP B O 1
ATOM 2564 N N . ASP B 1 161 ? 17.938 15.352 3.783 1 37.78 161 ASP B N 1
ATOM 2565 C CA . ASP B 1 161 ? 17.688 14.203 2.916 1 37.78 161 ASP B CA 1
ATOM 2566 C C . ASP B 1 161 ? 17.516 14.641 1.463 1 37.78 161 ASP B C 1
ATOM 2568 O O . ASP B 1 161 ? 16.969 13.898 0.647 1 37.78 161 ASP B O 1
ATOM 2572 N N . ASP B 1 162 ? 17.547 15.867 1.089 1 33.31 162 ASP B N 1
ATOM 2573 C CA . ASP B 1 162 ? 17.75 16.219 -0.313 1 33.31 162 ASP B CA 1
ATOM 2574 C C . ASP B 1 162 ? 18.891 15.406 -0.927 1 33.31 162 ASP B C 1
ATOM 2576 O O . ASP B 1 162 ? 19.469 15.797 -1.944 1 33.31 162 ASP B O 1
ATOM 2580 N N . ASP B 1 163 ? 19.719 14.641 -0.325 1 29.42 163 ASP B N 1
ATOM 2581 C CA . ASP B 1 163 ? 20.859 14.203 -1.132 1 29.42 163 ASP B CA 1
ATOM 2582 C C . ASP B 1 163 ? 20.391 13.711 -2.502 1 29.42 163 ASP B C 1
ATOM 2584 O O . ASP B 1 163 ? 19.547 12.828 -2.598 1 29.42 163 ASP B O 1
ATOM 2588 N N . GLU B 1 164 ? 20.656 14.523 -3.682 1 23.25 164 GLU B N 1
ATOM 2589 C CA . GLU B 1 164 ? 21.031 14.031 -5.004 1 23.25 164 GLU B CA 1
ATOM 2590 C C . GLU B 1 164 ? 21.859 12.758 -4.902 1 23.25 164 GLU B C 1
ATOM 2592 O O . GLU B 1 164 ? 22.719 12.633 -4.02 1 23.25 164 GLU B O 1
#

Nearest PDB structures (foldseek):
  8j8p-assembly1_C  TM=3.456E-01  e=8.125E-02  Saccharomyces eubayanus
  4g1t-assembly1_A  TM=4.270E-01  e=3.769E-01  Homo sapiens
  8re6-assembly1_A  TM=3.486E-01  e=1.794E-01  Homo sapiens
  5jj6-assembly3_B  TM=5.109E-01  e=1.066E+00  Caenorhabditis elegans
  5nnr-assembly1_A  TM=4.250E-01  e=2.240E+00  Thermochaetoides thermophila

InterPro domains:
  IPR011990 Tetratricopeptide-like helical domain superfamily [G3DSA:1.25.40.10] (18-154)
  IPR011990 Tetratricopeptide-like helical domain superfamily [SSF48452] (33-143)

Organism: Magnetospirillum gryphiswaldense (strain DSM 6361 / JCM 21280 / NBRC 15271 / MSR-1) (NCBI:txid431944)